Protein AF-A0A3D0VS04-F1 (afdb_monomer_lite)

Secondary structure (DSSP, 8-state):
------HHHHHHHHHHHHHHHHSPPPPPTTS-SSHHHHHHHHHHHTTSPP-HHHHHHHHHHHHTTSS--SS--HHHHHHHHHHHHHTS-TT----HHHHHHHHHHHHHHHTS--S---HHHHHHHHHHHHHHHTTPPPPHHHHHHHHHTTTT-HHHHHHHHT-SS--HHHHHHHHHTTT-GGGGGGHHHHHHHHHHH-TT----HHHHHHHHHHHHHHHHHHHHHTT--HHHHHHHHTS---TT-TTSTTS---GGG-TTSS-S----GGGTS-HHHHHHHHHHHHHHHHHTT-----S-HHHHHHHHHHHHHHHHHHHHHHHHHHHHHHS---HHHHHHHHHHHHHHH--THHHHHHHHHT-HHHHHHHHH--

Foldseek 3Di:
DPPDQDPVNVVVVVVVLVVLQVPPAADDPPQAPDLVSCVVCVVNLLRHAQDLVVLQSLLVVLLVPQAPDDDHPNVSSLVSLLSSLVRDDLPDAHDQSSQVSLLSQQCCLQPVVVGDDDLVCSVVSNVSSLSNCLRYAHDPVSLVVLLVCCLVDPSSVVCLLSPSAQDVVSLVSLVVCQLPPSCLLCNLSSLLNVCQVPVPDADDLVSLVVSVVVVVVVLVVVCVVLVPPLVVLVVVVVPDDDPPPPPDPPVDPDCVVVPVDDDDGDPPCVVVDDSVRVVNVSSVVVCVVQPPPPPDDDPDPVVSVVVVVVVCVVCSLVVSLVSSLSSLLSHNDDLVSSLVSLVVSCVVPVDPVNVVSCVVNVNPVSVVVVVVVD

Sequence (374 aa):
MQKRNSKHDLIFNAAAIELYKLRPPVAPDDLLEEYSDFGKYRWFIDLVQYDERLMSCMAVMLRDNLEKRGKINRRDLFSSLRKMAARMPDKLITDHELSDVLFEIFERLMISGRHNFSKTCINGYQQAIDTVLKKVVLGDDAVKTLLSHASDSFRILNRIVNYPVSNSMVSMWALANFETDIFRHKRIKLLALILNDDPDYRISLQIIDDDHEYFNRHDMAVYKEAGIDIQLGRIFSGRFLQERDDFEIISDFDPAKENWLSKGGSMHINDYFSKDHKKRYLLERLARRYYYRYPSVMENPDDYIMELNRHFEREKVKTYITVRIYAILYSHLEMNIKTQLMKNCYTVTKDTGLIYVARRMGNVEFLEWMMRNY

Structure (mmCIF, N/CA/C/O backbone):
data_AF-A0A3D0VS04-F1
#
_entry.id   AF-A0A3D0VS04-F1
#
loop_
_atom_site.group_PDB
_atom_site.id
_atom_site.type_symbol
_atom_site.label_atom_id
_atom_site.label_alt_id
_atom_site.label_comp_id
_atom_site.label_asym_id
_atom_site.label_entity_id
_atom_site.label_seq_id
_atom_site.pdbx_PDB_ins_code
_atom_site.Cartn_x
_atom_site.Cartn_y
_atom_site.Cartn_z
_atom_site.occupancy
_atom_site.B_iso_or_equiv
_atom_site.auth_seq_id
_atom_site.auth_comp_id
_atom_site.auth_asym_id
_atom_site.auth_atom_id
_atom_site.pdbx_PDB_model_num
ATOM 1 N N . MET A 1 1 ? 26.461 23.984 -38.967 1.00 35.91 1 MET A N 1
ATOM 2 C CA . MET A 1 1 ? 25.499 25.096 -38.787 1.00 35.91 1 MET A CA 1
ATOM 3 C C . MET A 1 1 ? 24.310 24.584 -37.985 1.00 35.91 1 MET A C 1
ATOM 5 O O . MET A 1 1 ? 23.544 23.789 -38.511 1.00 35.91 1 MET A O 1
ATOM 9 N N . GLN A 1 2 ? 24.175 24.964 -36.711 1.00 39.19 2 GLN A N 1
ATOM 10 C CA . GLN A 1 2 ? 22.953 24.686 -35.946 1.00 39.19 2 GLN A CA 1
ATOM 11 C C . GLN A 1 2 ? 21.829 25.558 -36.521 1.00 39.19 2 GLN A C 1
ATOM 13 O O . GLN A 1 2 ? 21.924 26.785 -36.468 1.00 39.19 2 GLN A O 1
ATOM 18 N N . LYS A 1 3 ? 20.793 24.944 -37.110 1.00 44.94 3 LYS A N 1
ATOM 19 C CA . LYS A 1 3 ? 19.566 25.661 -37.483 1.00 44.94 3 LYS A CA 1
ATOM 20 C C . LYS A 1 3 ? 19.013 26.304 -36.210 1.00 44.94 3 LYS A C 1
ATOM 22 O O . LYS A 1 3 ? 18.651 25.600 -35.273 1.00 44.94 3 LYS A O 1
ATOM 27 N N . ARG A 1 4 ? 18.995 27.639 -36.150 1.00 43.25 4 ARG A N 1
ATOM 28 C CA . ARG A 1 4 ? 18.276 28.362 -35.096 1.00 43.25 4 ARG A CA 1
ATOM 29 C C . ARG A 1 4 ? 16.791 28.058 -35.287 1.00 43.25 4 ARG A C 1
ATOM 31 O O . ARG A 1 4 ? 16.216 28.512 -36.271 1.00 43.25 4 ARG A O 1
ATOM 38 N N . ASN A 1 5 ? 16.206 27.279 -34.379 1.00 55.94 5 ASN A N 1
ATOM 39 C CA . ASN A 1 5 ? 14.759 27.074 -34.329 1.00 55.94 5 ASN A CA 1
ATOM 40 C C . ASN A 1 5 ? 14.094 28.448 -34.194 1.00 55.94 5 ASN A C 1
ATOM 42 O O . ASN A 1 5 ? 14.462 29.228 -33.309 1.00 55.94 5 ASN A O 1
ATOM 46 N N . SER A 1 6 ? 13.174 28.782 -35.097 1.00 76.25 6 SER A N 1
ATOM 47 C CA . SER A 1 6 ? 12.499 30.075 -35.055 1.00 76.25 6 SER A CA 1
ATOM 48 C C . SER A 1 6 ? 11.608 30.158 -33.808 1.00 76.25 6 SER A C 1
ATOM 50 O O . SER A 1 6 ? 11.172 29.142 -33.263 1.00 76.25 6 SER A O 1
ATOM 52 N N . LYS A 1 7 ? 11.299 31.376 -33.338 1.00 68.88 7 LYS A N 1
ATOM 53 C CA . LYS A 1 7 ? 10.335 31.580 -32.236 1.00 68.88 7 LYS A CA 1
ATOM 54 C C . LYS A 1 7 ? 8.990 30.896 -32.533 1.00 68.88 7 LYS A C 1
ATOM 56 O O . LYS A 1 7 ? 8.341 30.404 -31.618 1.00 68.88 7 LYS A O 1
ATOM 61 N N . HIS A 1 8 ? 8.612 30.835 -33.809 1.00 59.22 8 HIS A N 1
ATOM 62 C CA . HIS A 1 8 ? 7.423 30.140 -34.286 1.00 59.22 8 HIS A CA 1
ATOM 63 C C . HIS A 1 8 ? 7.527 28.618 -34.093 1.00 59.22 8 HIS A C 1
ATOM 65 O O . HIS A 1 8 ? 6.592 28.016 -33.577 1.00 59.22 8 HIS A O 1
ATOM 71 N N . ASP A 1 9 ? 8.676 28.007 -34.396 1.00 62.09 9 ASP A N 1
ATOM 72 C CA . ASP A 1 9 ? 8.903 26.567 -34.186 1.00 62.09 9 ASP A CA 1
ATOM 73 C C . ASP A 1 9 ? 8.874 26.193 -32.700 1.00 62.09 9 ASP A C 1
ATOM 75 O O . ASP A 1 9 ? 8.358 25.144 -32.327 1.00 62.09 9 ASP A O 1
ATOM 79 N N . LEU A 1 10 ? 9.396 27.063 -31.829 1.00 63.06 10 LEU A N 1
ATOM 80 C CA . LEU A 1 10 ? 9.330 26.859 -30.379 1.00 63.06 10 LEU A CA 1
ATOM 81 C C . LEU A 1 10 ? 7.885 26.883 -29.867 1.00 63.06 10 LEU A C 1
ATOM 83 O O . LEU A 1 10 ? 7.506 26.018 -29.081 1.00 63.06 10 LEU A O 1
ATOM 87 N N . ILE A 1 11 ? 7.077 27.843 -30.330 1.00 65.06 11 ILE A N 1
ATOM 88 C CA . ILE A 1 11 ? 5.661 27.959 -29.952 1.00 65.06 11 ILE A CA 1
ATOM 89 C C . ILE A 1 11 ? 4.854 26.783 -30.513 1.00 65.06 11 ILE A C 1
ATOM 91 O O . ILE A 1 11 ? 4.071 26.187 -29.779 1.00 65.06 11 ILE A O 1
ATOM 95 N N . PHE A 1 12 ? 5.074 26.408 -31.776 1.00 70.00 12 PHE A N 1
ATOM 96 C CA . PHE A 1 12 ? 4.407 25.268 -32.406 1.00 70.00 12 PHE A CA 1
ATOM 97 C C . PHE A 1 12 ? 4.735 23.953 -31.692 1.00 70.00 12 PHE A C 1
ATOM 99 O O . PHE A 1 12 ? 3.826 23.209 -31.337 1.00 70.00 12 PHE A O 1
ATOM 106 N N . ASN A 1 13 ? 6.014 23.693 -31.402 1.00 71.88 13 ASN A N 1
ATOM 107 C CA . ASN A 1 13 ? 6.425 22.489 -30.678 1.00 71.88 13 ASN A CA 1
ATOM 108 C C . ASN A 1 13 ? 5.859 22.458 -29.252 1.00 71.88 13 ASN A C 1
ATOM 110 O O . ASN A 1 13 ? 5.421 21.405 -28.797 1.00 71.88 13 ASN A O 1
ATOM 114 N N . ALA A 1 14 ? 5.816 23.599 -28.556 1.00 70.88 14 ALA A N 1
ATOM 115 C CA . ALA A 1 14 ? 5.196 23.686 -27.236 1.00 70.88 14 ALA A CA 1
ATOM 116 C C . ALA A 1 14 ? 3.685 23.407 -27.298 1.00 70.88 14 ALA A C 1
ATOM 118 O O . ALA A 1 14 ? 3.186 22.589 -26.530 1.00 70.88 14 ALA A O 1
ATOM 119 N N . ALA A 1 15 ? 2.970 24.016 -28.248 1.00 71.69 15 ALA A N 1
ATOM 120 C CA . ALA A 1 15 ? 1.541 23.787 -28.451 1.00 71.69 15 ALA A CA 1
ATOM 121 C C . ALA A 1 15 ? 1.236 22.332 -28.846 1.00 71.69 15 ALA A C 1
ATOM 123 O O . ALA A 1 15 ? 0.275 21.755 -28.346 1.00 71.69 15 ALA A O 1
ATOM 124 N N . ALA A 1 16 ? 2.074 21.715 -29.684 1.00 73.06 16 ALA A N 1
ATOM 125 C CA . ALA A 1 16 ? 1.957 20.305 -30.045 1.00 73.06 16 ALA A CA 1
ATOM 126 C C . ALA A 1 16 ? 2.173 19.389 -28.831 1.00 73.06 16 ALA A C 1
ATOM 128 O O . ALA A 1 16 ? 1.408 18.450 -28.636 1.00 73.06 16 ALA A O 1
ATOM 129 N N . ILE A 1 17 ? 3.159 19.680 -27.973 1.00 74.25 17 ILE A N 1
ATOM 130 C CA . ILE A 1 17 ? 3.380 18.940 -26.720 1.00 74.25 17 ILE A CA 1
ATOM 131 C C . ILE A 1 17 ? 2.168 19.063 -25.789 1.00 74.25 17 ILE A C 1
ATOM 133 O O . ILE A 1 17 ? 1.734 18.055 -25.237 1.00 74.25 17 ILE A O 1
ATOM 137 N N . GLU A 1 18 ? 1.600 20.260 -25.620 1.00 77.56 18 GLU A N 1
ATOM 138 C CA . GLU A 1 18 ? 0.388 20.442 -24.809 1.00 77.56 18 GLU A CA 1
ATOM 139 C C . GLU A 1 18 ? -0.818 19.710 -25.413 1.00 77.56 18 GLU A C 1
ATOM 141 O O . GLU A 1 18 ? -1.565 19.047 -24.693 1.00 77.56 18 GLU A O 1
ATOM 146 N N . LEU A 1 19 ? -0.968 19.732 -26.739 1.00 76.94 19 LEU A N 1
ATOM 147 C CA . LEU A 1 19 ? -2.011 18.976 -27.427 1.00 76.94 19 LEU A CA 1
ATOM 148 C C . LEU A 1 19 ? -1.847 17.463 -27.216 1.00 76.94 19 LEU A C 1
ATOM 150 O O . LEU A 1 19 ? -2.833 16.786 -26.935 1.00 76.94 19 LEU A O 1
ATOM 154 N N . TYR A 1 20 ? -0.618 16.941 -27.275 1.00 76.88 20 TYR A N 1
ATOM 155 C CA . TYR A 1 20 ? -0.337 15.533 -26.985 1.00 76.88 20 TYR A CA 1
ATOM 156 C C . TYR A 1 20 ? -0.552 15.173 -25.515 1.00 76.88 20 TYR A C 1
ATOM 158 O O . TYR A 1 20 ? -0.987 14.068 -25.225 1.00 76.88 20 TYR A O 1
ATOM 166 N N . LYS A 1 21 ? -0.326 16.088 -24.568 1.00 73.19 21 LYS A N 1
ATOM 167 C CA . LYS A 1 21 ? -0.694 15.843 -23.164 1.00 73.19 21 LYS A CA 1
ATOM 168 C C . LYS A 1 21 ? -2.207 15.729 -22.981 1.00 73.19 21 LYS A C 1
ATOM 170 O O . LYS A 1 21 ? -2.657 14.917 -22.179 1.00 73.19 21 LYS A O 1
ATOM 175 N N . LEU A 1 22 ? -2.983 16.530 -23.716 1.00 77.56 22 LEU A N 1
ATOM 176 C CA . LEU A 1 22 ? -4.448 16.489 -23.682 1.00 77.56 22 LEU A CA 1
ATOM 177 C C . LEU A 1 22 ? -5.020 15.282 -24.435 1.00 77.56 22 LEU A C 1
ATOM 179 O O . LEU A 1 22 ? -6.081 14.777 -24.074 1.00 77.56 22 LEU A O 1
ATOM 183 N N . ARG A 1 23 ? -4.340 14.836 -25.495 1.00 82.56 23 ARG A N 1
ATOM 184 C CA . ARG A 1 23 ? -4.721 13.690 -26.329 1.00 82.56 23 ARG A CA 1
ATOM 185 C C . ARG A 1 23 ? -3.479 12.852 -26.642 1.00 82.56 23 ARG A C 1
ATOM 187 O O . ARG A 1 23 ? -2.895 13.017 -27.717 1.00 82.56 23 ARG A O 1
ATOM 194 N N . PRO A 1 24 ? -3.065 11.976 -25.710 1.00 84.44 24 PRO A N 1
ATOM 195 C CA . PRO A 1 24 ? -1.872 11.161 -25.893 1.00 84.44 24 PRO A CA 1
ATOM 196 C C . PRO A 1 24 ? -1.991 10.317 -27.172 1.00 84.44 24 PRO A C 1
ATOM 198 O O . PRO A 1 24 ? -3.067 9.765 -27.425 1.00 84.44 24 PRO A O 1
ATOM 201 N N . PRO A 1 25 ? -0.942 10.233 -28.010 1.00 86.69 25 PRO A N 1
ATOM 202 C CA . PRO A 1 25 ? -0.974 9.432 -29.228 1.00 86.69 25 PRO A CA 1
ATOM 203 C C . PRO A 1 25 ? -0.861 7.936 -28.910 1.00 86.69 25 PRO A C 1
ATOM 205 O O . PRO A 1 25 ? -0.320 7.554 -27.874 1.00 86.69 25 PRO A O 1
ATOM 208 N N . VAL A 1 26 ? -1.346 7.087 -29.813 1.00 88.31 26 VAL A N 1
ATOM 209 C CA . VAL A 1 26 ? -1.110 5.635 -29.758 1.00 88.31 26 VAL A CA 1
ATOM 210 C C . VAL A 1 26 ? 0.296 5.349 -30.292 1.00 88.31 26 VAL A C 1
ATOM 212 O O . VAL A 1 26 ? 0.736 5.995 -31.248 1.00 88.31 26 VAL A O 1
ATOM 215 N N . ALA A 1 27 ? 1.024 4.436 -29.651 1.00 89.56 27 ALA A N 1
ATOM 216 C CA . ALA A 1 27 ? 2.357 4.046 -30.091 1.00 89.56 27 ALA A CA 1
ATOM 217 C C . ALA A 1 27 ? 2.277 3.154 -31.349 1.00 89.56 27 ALA A C 1
ATOM 219 O O . ALA A 1 27 ? 1.408 2.288 -31.415 1.00 89.56 27 ALA A O 1
ATOM 220 N N . PRO A 1 28 ? 3.161 3.342 -32.346 1.00 88.69 28 PRO A N 1
ATOM 221 C CA . PRO A 1 28 ? 3.359 2.354 -33.403 1.00 88.69 28 PRO A CA 1
ATOM 222 C C . PRO A 1 28 ? 3.884 1.028 -32.841 1.00 88.69 28 PRO A C 1
ATOM 224 O O . PRO A 1 28 ? 4.673 1.021 -31.895 1.00 88.69 28 PRO A O 1
ATOM 227 N N . ASP A 1 29 ? 3.494 -0.081 -33.466 1.00 85.38 29 ASP A N 1
ATOM 228 C CA . ASP A 1 29 ? 3.888 -1.435 -33.058 1.00 85.38 29 ASP A CA 1
ATOM 229 C C . ASP A 1 29 ? 5.408 -1.672 -33.093 1.00 85.38 29 ASP A C 1
ATOM 231 O O . ASP A 1 29 ? 5.950 -2.420 -32.284 1.00 85.38 29 ASP A O 1
ATOM 235 N N . ASP A 1 30 ? 6.103 -1.032 -34.025 1.00 86.69 30 ASP A N 1
ATOM 236 C CA . ASP A 1 30 ? 7.542 -1.137 -34.280 1.00 86.69 30 ASP A CA 1
ATOM 237 C C . ASP A 1 30 ? 8.354 -0.018 -33.600 1.00 86.69 30 ASP A C 1
ATOM 239 O O . ASP A 1 30 ? 9.524 0.196 -33.908 1.00 86.69 30 ASP A O 1
ATOM 243 N N . LEU A 1 31 ? 7.752 0.724 -32.660 1.00 88.25 31 LEU A N 1
ATOM 244 C CA . LEU A 1 31 ? 8.387 1.897 -32.050 1.00 88.25 31 LEU A CA 1
ATOM 245 C C . LEU A 1 31 ? 9.673 1.568 -31.272 1.00 88.25 31 LEU A C 1
ATOM 247 O O . LEU A 1 31 ? 10.543 2.435 -31.142 1.00 88.25 31 LEU A O 1
ATOM 251 N N . LEU A 1 32 ? 9.758 0.374 -30.681 1.00 90.06 32 LEU A N 1
ATOM 252 C CA . LEU A 1 32 ? 10.828 0.002 -29.760 1.00 90.06 32 LEU A CA 1
ATOM 253 C C . LEU A 1 32 ? 11.252 -1.463 -29.950 1.00 90.06 32 LEU A C 1
ATOM 255 O O . LEU A 1 32 ? 10.757 -2.347 -29.251 1.00 90.06 32 LEU A O 1
ATOM 259 N N . GLU A 1 33 ? 12.200 -1.707 -30.857 1.00 86.06 33 GLU A N 1
ATOM 260 C CA . GLU A 1 33 ? 12.797 -3.033 -31.078 1.00 86.06 33 GLU A CA 1
ATOM 261 C C . GLU A 1 33 ? 14.128 -3.178 -30.330 1.00 86.06 33 GLU A C 1
ATOM 263 O O . GLU A 1 33 ? 14.399 -4.209 -29.711 1.00 86.06 33 GLU A O 1
ATOM 268 N N . GLU A 1 34 ? 14.940 -2.118 -30.306 1.00 88.56 34 GLU A N 1
ATOM 269 C CA . GLU A 1 34 ? 16.228 -2.095 -29.617 1.00 88.56 34 GLU A CA 1
ATOM 270 C C . GLU A 1 34 ? 16.426 -0.854 -28.731 1.00 88.56 34 GLU A C 1
ATOM 272 O O . GLU A 1 34 ? 15.691 0.131 -28.766 1.00 88.56 34 GLU A O 1
ATOM 277 N N . TYR A 1 35 ? 17.464 -0.871 -27.890 1.00 87.38 35 TYR A N 1
ATOM 278 C CA . TYR A 1 35 ? 17.738 0.260 -26.995 1.00 87.38 35 TYR A CA 1
ATOM 279 C C . TYR A 1 35 ? 18.072 1.562 -27.754 1.00 87.38 35 TYR A C 1
ATOM 281 O O . TYR A 1 35 ? 17.879 2.661 -27.226 1.00 87.38 35 TYR A O 1
ATOM 289 N N . SER A 1 36 ? 18.590 1.462 -28.982 1.00 88.19 36 SER A N 1
ATOM 290 C CA . SER A 1 36 ? 18.893 2.640 -29.798 1.00 88.19 36 SER A CA 1
ATOM 291 C C . SER A 1 36 ? 17.614 3.435 -30.123 1.00 88.19 36 SER A C 1
ATOM 293 O O . SER A 1 36 ? 17.612 4.668 -30.009 1.00 88.19 36 SER A O 1
ATOM 295 N N . ASP A 1 37 ? 16.503 2.729 -30.366 1.00 89.75 37 ASP A N 1
ATOM 296 C CA . ASP A 1 37 ? 15.175 3.302 -30.590 1.00 89.75 37 ASP A CA 1
ATOM 297 C C . ASP A 1 37 ? 14.677 4.047 -29.356 1.00 89.75 37 ASP A C 1
ATOM 299 O O . ASP A 1 37 ? 14.182 5.170 -29.471 1.00 89.75 37 ASP A O 1
ATOM 303 N N . PHE A 1 38 ? 14.896 3.493 -28.155 1.00 91.56 38 PHE A N 1
ATOM 304 C CA . PHE A 1 38 ? 14.560 4.187 -26.910 1.00 91.56 38 PHE A CA 1
ATOM 305 C C . PHE A 1 38 ? 15.250 5.552 -26.845 1.00 91.56 38 PHE A C 1
ATOM 307 O O . PHE A 1 38 ? 14.608 6.562 -26.569 1.00 91.56 38 PHE A O 1
ATOM 314 N N . GLY A 1 39 ? 16.552 5.611 -27.145 1.00 88.31 39 GLY A N 1
ATOM 315 C CA . GLY A 1 39 ? 17.302 6.869 -27.160 1.00 88.31 39 GLY A CA 1
ATOM 316 C C . GLY A 1 39 ? 16.751 7.888 -28.164 1.00 88.31 39 GLY A C 1
ATOM 317 O O . GLY A 1 39 ? 16.706 9.083 -27.865 1.00 88.31 39 GLY A O 1
ATOM 318 N N . LYS A 1 40 ? 16.299 7.418 -29.332 1.00 89.50 40 LYS A N 1
ATOM 319 C CA . LYS A 1 40 ? 15.769 8.247 -30.423 1.00 89.50 40 LYS A CA 1
ATOM 320 C C . LYS A 1 40 ? 14.346 8.751 -30.156 1.00 89.50 40 LYS A C 1
ATOM 322 O O . LYS A 1 40 ? 14.047 9.918 -30.420 1.00 89.50 40 LYS A O 1
ATOM 327 N N . TYR A 1 41 ? 13.483 7.895 -29.614 1.00 90.88 41 TYR A N 1
ATOM 328 C CA . TYR A 1 41 ? 12.044 8.139 -29.487 1.00 90.88 41 TYR A CA 1
ATOM 329 C C . TYR A 1 41 ? 11.567 8.344 -28.048 1.00 90.88 41 TYR A C 1
ATOM 331 O O . TYR A 1 41 ? 10.368 8.475 -27.813 1.00 90.88 41 TYR A O 1
ATOM 339 N N . ARG A 1 42 ? 12.477 8.455 -27.072 1.00 90.50 42 ARG A N 1
ATOM 340 C CA . ARG A 1 42 ? 12.140 8.675 -25.655 1.00 90.50 42 ARG A CA 1
ATOM 341 C C . ARG A 1 42 ? 11.093 9.764 -25.427 1.00 90.50 42 ARG A C 1
ATOM 343 O O . ARG A 1 42 ? 10.172 9.583 -24.638 1.00 90.50 42 ARG A O 1
ATOM 350 N N . TRP A 1 43 ? 11.259 10.913 -26.080 1.00 87.94 43 TRP A N 1
ATOM 351 C CA . TRP A 1 43 ? 10.352 12.051 -25.918 1.00 87.94 43 TRP A CA 1
ATOM 352 C C . TRP A 1 43 ? 8.914 11.693 -26.317 1.00 87.94 43 TRP A C 1
ATOM 354 O O . TRP A 1 43 ? 7.979 12.179 -25.691 1.00 87.94 43 TRP A O 1
ATOM 364 N N . PHE A 1 44 ? 8.746 10.822 -27.315 1.00 88.31 44 PHE A N 1
ATOM 365 C CA . PHE A 1 44 ? 7.456 10.328 -27.780 1.00 88.31 44 PHE A CA 1
ATOM 366 C C . PHE A 1 44 ? 6.903 9.257 -26.830 1.00 88.31 44 PHE A C 1
ATOM 368 O O . PHE A 1 44 ? 5.763 9.369 -26.392 1.00 88.31 44 PHE A O 1
ATOM 375 N N . ILE A 1 45 ? 7.732 8.297 -26.400 1.00 91.25 45 ILE A N 1
ATOM 376 C CA . ILE A 1 45 ? 7.378 7.267 -25.396 1.00 91.25 45 ILE A CA 1
ATOM 377 C C . ILE A 1 45 ? 6.853 7.901 -24.089 1.00 91.25 45 ILE A C 1
ATOM 379 O O . ILE A 1 45 ? 5.913 7.424 -23.441 1.00 91.25 45 ILE A O 1
ATOM 383 N N . ASP A 1 46 ? 7.434 9.033 -23.698 1.00 90.69 46 ASP A N 1
ATOM 384 C CA . ASP A 1 46 ? 7.014 9.780 -22.516 1.00 90.69 46 ASP A CA 1
ATOM 385 C C . ASP A 1 46 ? 5.637 10.460 -22.668 1.00 90.69 46 ASP A C 1
ATOM 387 O O . ASP A 1 46 ? 5.066 10.864 -21.649 1.00 90.69 46 ASP A O 1
ATOM 391 N N . LEU A 1 47 ? 5.097 10.553 -23.889 1.00 88.31 47 LEU A N 1
ATOM 392 C CA . LEU A 1 47 ? 3.846 11.239 -24.227 1.00 88.31 47 LEU A CA 1
ATOM 393 C C . LEU A 1 47 ? 2.714 10.317 -24.698 1.00 88.31 47 LEU A C 1
ATOM 395 O O . LEU A 1 47 ? 1.574 10.761 -24.658 1.00 88.31 47 LEU A O 1
ATOM 399 N N . VAL A 1 48 ? 2.992 9.087 -25.145 1.00 90.62 48 VAL A N 1
ATOM 400 C CA . VAL A 1 48 ? 1.961 8.165 -25.673 1.00 90.62 48 VAL A CA 1
ATOM 401 C C . VAL A 1 48 ? 0.909 7.753 -24.632 1.00 90.62 48 VAL A C 1
ATOM 403 O O . VAL A 1 48 ? 1.090 7.915 -23.422 1.00 90.62 48 VAL A O 1
ATOM 406 N N . GLN A 1 49 ? -0.204 7.184 -25.093 1.00 91.56 49 GLN A N 1
ATOM 407 C CA . GLN A 1 49 ? -1.136 6.437 -24.243 1.00 91.56 49 GLN A CA 1
ATOM 408 C C . GLN A 1 49 ? -0.424 5.271 -23.548 1.00 91.56 49 GLN A C 1
ATOM 410 O O . GLN A 1 49 ? 0.703 4.916 -23.893 1.00 91.56 49 GLN A O 1
ATOM 415 N N . TYR A 1 50 ? -1.068 4.708 -22.526 1.00 92.44 50 TYR A N 1
ATOM 416 C CA . TYR A 1 50 ? -0.586 3.457 -21.961 1.00 92.44 50 TYR A CA 1
ATOM 417 C C . TYR A 1 50 ? -0.575 2.380 -23.050 1.00 92.44 50 TYR A C 1
ATOM 419 O O . TYR A 1 50 ? -1.591 2.159 -23.706 1.00 92.44 50 TYR A O 1
ATOM 427 N N . ASP A 1 51 ? 0.574 1.735 -23.210 1.00 92.81 51 ASP A N 1
ATOM 428 C CA . ASP A 1 51 ? 0.791 0.639 -24.141 1.00 92.81 51 ASP A CA 1
ATOM 429 C C . ASP A 1 51 ? 1.587 -0.450 -23.416 1.00 92.81 51 ASP A C 1
ATOM 431 O O . ASP A 1 51 ? 2.710 -0.224 -22.946 1.00 92.81 51 ASP A O 1
ATOM 435 N N . GLU A 1 52 ? 0.962 -1.613 -23.266 1.00 92.38 52 GLU A N 1
ATOM 436 C CA . GLU A 1 52 ? 1.503 -2.736 -22.507 1.00 92.38 52 GLU A CA 1
ATOM 437 C C . GLU A 1 52 ? 2.725 -3.362 -23.181 1.00 92.38 52 GLU A C 1
ATOM 439 O O . GLU A 1 52 ? 3.719 -3.656 -22.512 1.00 92.38 52 GLU A O 1
ATOM 444 N N . ARG A 1 53 ? 2.699 -3.490 -24.510 1.00 92.50 53 ARG A N 1
ATOM 445 C CA . ARG A 1 53 ? 3.815 -4.026 -25.291 1.00 92.50 53 ARG A CA 1
ATOM 446 C C . ARG A 1 53 ? 5.034 -3.129 -25.145 1.00 92.50 53 ARG A C 1
ATOM 448 O O . ARG A 1 53 ? 6.118 -3.605 -24.816 1.00 92.50 53 ARG A O 1
ATOM 455 N N . LEU A 1 54 ? 4.853 -1.821 -25.317 1.00 93.94 54 LEU A N 1
ATOM 456 C CA . LEU A 1 54 ? 5.923 -0.842 -25.154 1.00 93.94 54 LEU A CA 1
ATOM 457 C C . LEU A 1 54 ? 6.484 -0.855 -23.725 1.00 93.94 54 LEU A C 1
ATOM 459 O O . LEU A 1 54 ? 7.697 -0.741 -23.526 1.00 93.94 54 LEU A O 1
ATOM 463 N N . MET A 1 55 ? 5.617 -1.018 -22.721 1.00 95.00 55 MET A N 1
ATOM 464 C CA . MET A 1 55 ? 6.032 -1.186 -21.330 1.00 95.00 55 MET A CA 1
ATOM 465 C C . MET A 1 55 ? 6.853 -2.466 -21.127 1.00 95.00 55 MET A C 1
ATOM 467 O O . MET A 1 55 ? 7.890 -2.401 -20.465 1.00 95.00 55 MET A O 1
ATOM 471 N N . SER A 1 56 ? 6.441 -3.583 -21.729 1.00 94.88 56 SER A N 1
ATOM 472 C CA . SER A 1 56 ? 7.161 -4.860 -21.700 1.00 94.88 56 SER A CA 1
ATOM 473 C C . SER A 1 56 ? 8.533 -4.763 -22.354 1.00 94.88 56 SER A C 1
ATOM 475 O O . SER A 1 56 ? 9.535 -5.071 -21.708 1.00 94.88 56 SER A O 1
ATOM 477 N N . CYS A 1 57 ? 8.627 -4.191 -23.556 1.00 94.69 57 CYS A N 1
ATOM 478 C CA . CYS A 1 57 ? 9.905 -3.940 -24.222 1.00 94.69 57 CYS A CA 1
ATOM 479 C C . CYS A 1 57 ? 10.852 -3.109 -23.335 1.00 94.69 57 CYS A C 1
ATOM 481 O O . CYS A 1 57 ? 12.008 -3.485 -23.134 1.00 94.69 57 CYS A O 1
ATOM 483 N N . MET A 1 58 ? 10.365 -2.017 -22.728 1.00 95.50 58 MET A N 1
ATOM 484 C CA . MET A 1 58 ? 11.169 -1.213 -21.796 1.00 95.50 58 MET A CA 1
ATOM 485 C C . MET A 1 58 ? 11.574 -1.985 -20.530 1.00 95.50 58 MET A C 1
ATOM 487 O O . MET A 1 58 ? 12.692 -1.805 -20.040 1.00 95.50 58 MET A O 1
ATOM 491 N N . ALA A 1 59 ? 10.685 -2.816 -19.982 1.00 96.00 59 ALA A N 1
ATOM 492 C CA . ALA A 1 59 ? 10.944 -3.614 -18.788 1.00 96.00 59 ALA A CA 1
ATOM 493 C C . ALA A 1 59 ? 12.007 -4.687 -19.063 1.00 96.00 59 ALA A C 1
ATOM 495 O O . ALA A 1 59 ? 12.992 -4.763 -18.331 1.00 96.00 59 ALA A O 1
ATOM 496 N N . VAL A 1 60 ? 11.885 -5.429 -20.165 1.00 95.56 60 VAL A N 1
ATOM 497 C CA . VAL A 1 60 ? 12.878 -6.415 -20.619 1.00 95.56 60 VAL A CA 1
ATOM 498 C C . VAL A 1 60 ? 14.237 -5.752 -20.845 1.00 95.56 60 VAL A C 1
ATOM 500 O O . VAL A 1 60 ? 15.243 -6.197 -20.288 1.00 95.56 60 VAL A O 1
ATOM 503 N N . MET A 1 61 ? 14.272 -4.618 -21.560 1.00 94.06 61 MET A N 1
ATOM 504 C CA . MET A 1 61 ? 15.506 -3.848 -21.747 1.00 94.06 61 MET A CA 1
ATOM 505 C C . MET A 1 61 ? 16.124 -3.424 -20.414 1.00 94.06 61 MET A C 1
ATOM 507 O O . MET A 1 61 ? 17.345 -3.459 -20.260 1.00 94.06 61 MET A O 1
ATOM 511 N N . LEU A 1 62 ? 15.314 -3.011 -19.439 1.00 94.81 62 LEU A N 1
ATOM 512 C CA . LEU A 1 62 ? 15.817 -2.641 -18.124 1.00 94.81 62 LEU A CA 1
ATOM 513 C C . LEU A 1 62 ? 16.374 -3.858 -17.374 1.00 94.81 62 LEU A C 1
ATOM 515 O O . LEU A 1 62 ? 17.522 -3.791 -16.925 1.00 94.81 62 LEU A O 1
ATOM 519 N N . ARG A 1 63 ? 15.605 -4.952 -17.280 1.00 95.44 63 ARG A N 1
ATOM 520 C CA . ARG A 1 63 ? 15.982 -6.221 -16.633 1.00 95.44 63 ARG A CA 1
ATOM 521 C C . ARG A 1 63 ? 17.336 -6.708 -17.134 1.00 95.44 63 ARG A C 1
ATOM 523 O O . ARG A 1 63 ? 18.264 -6.874 -16.341 1.00 95.44 63 ARG A O 1
ATOM 530 N N . ASP A 1 64 ? 17.481 -6.826 -18.451 1.00 93.25 64 ASP A N 1
ATOM 531 C CA . ASP A 1 64 ? 18.670 -7.385 -19.103 1.00 93.25 64 ASP A CA 1
ATOM 532 C C . ASP A 1 64 ? 19.925 -6.520 -18.922 1.00 93.25 64 ASP A C 1
ATOM 534 O O . ASP A 1 64 ? 21.037 -6.937 -19.270 1.00 93.25 64 ASP A O 1
ATOM 538 N N . ASN A 1 65 ? 19.764 -5.299 -18.402 1.00 91.75 65 ASN A N 1
ATOM 539 C CA . ASN A 1 65 ? 20.830 -4.324 -18.230 1.0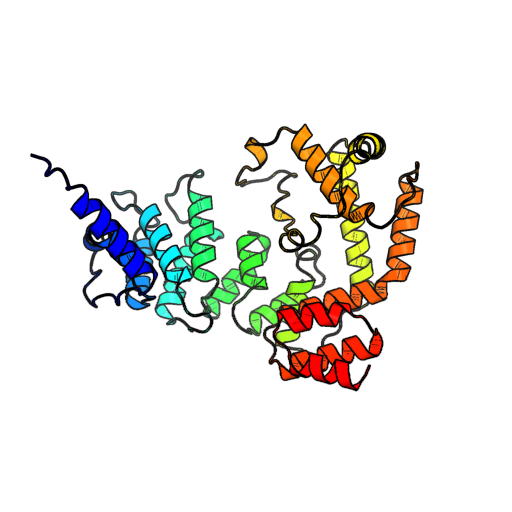0 91.75 65 ASN A CA 1
ATOM 540 C C . ASN A 1 65 ? 21.025 -3.853 -16.780 1.00 91.75 65 ASN A C 1
ATOM 542 O O . ASN A 1 65 ? 21.927 -3.049 -16.545 1.00 91.75 65 ASN A O 1
ATOM 546 N N . LEU A 1 66 ? 20.275 -4.361 -15.791 1.00 91.31 66 LEU A N 1
ATOM 547 C CA . LEU A 1 66 ? 20.418 -3.970 -14.374 1.00 91.31 66 LEU A CA 1
ATOM 548 C C . LEU A 1 66 ? 21.853 -4.138 -13.851 1.00 91.31 66 LEU A C 1
ATOM 550 O O . LEU A 1 66 ? 22.387 -3.266 -13.153 1.00 91.31 66 LEU A O 1
ATOM 554 N N . GLU A 1 67 ? 22.484 -5.242 -14.239 1.00 89.69 67 GLU A N 1
ATOM 555 C CA . GLU A 1 67 ? 23.817 -5.653 -13.798 1.00 89.69 67 GLU A CA 1
ATOM 556 C C . GLU A 1 67 ? 24.911 -5.304 -14.813 1.00 89.69 67 GLU A C 1
ATOM 558 O O . GLU A 1 67 ? 26.096 -5.364 -14.497 1.00 89.69 67 GLU A O 1
ATOM 563 N N . LYS A 1 68 ? 24.575 -4.877 -16.032 1.00 87.88 68 LYS A N 1
ATOM 564 C CA . LYS A 1 68 ? 25.599 -4.542 -17.028 1.00 87.88 68 LYS A CA 1
ATOM 565 C C . LYS A 1 68 ? 26.232 -3.183 -16.717 1.00 87.88 68 LYS A C 1
ATOM 567 O O . LYS A 1 68 ? 25.555 -2.193 -16.434 1.00 87.88 68 LYS A O 1
ATOM 572 N N . ARG A 1 69 ? 27.564 -3.116 -16.793 1.00 77.44 69 ARG A N 1
ATOM 573 C CA . ARG A 1 69 ? 28.309 -1.847 -16.830 1.00 77.44 69 ARG A CA 1
ATOM 574 C C . ARG A 1 69 ? 28.348 -1.383 -18.288 1.00 77.44 69 ARG A C 1
ATOM 576 O O . ARG A 1 69 ? 28.849 -2.119 -19.129 1.00 77.44 69 ARG A O 1
ATOM 583 N N . GLY A 1 70 ? 27.812 -0.207 -18.620 1.00 70.25 70 GLY A N 1
ATOM 584 C CA . GLY A 1 70 ? 27.786 0.226 -20.023 1.00 70.25 70 GLY A CA 1
ATOM 585 C C . GLY A 1 70 ? 26.927 1.450 -20.345 1.00 70.25 70 GLY A C 1
ATOM 586 O O . GLY A 1 70 ? 26.433 2.134 -19.452 1.00 70.25 70 GLY A O 1
ATOM 587 N N . LYS A 1 71 ? 26.772 1.697 -21.656 1.00 71.56 71 LYS A N 1
ATOM 588 C CA . LYS A 1 71 ? 26.204 2.901 -22.307 1.00 71.56 71 LYS A CA 1
ATOM 589 C C . LYS A 1 71 ? 24.688 3.108 -22.132 1.00 71.56 71 LYS A C 1
ATOM 591 O O . LYS A 1 71 ? 24.150 4.077 -22.662 1.00 71.56 71 LYS A O 1
ATOM 596 N N . ILE A 1 72 ? 23.992 2.218 -21.426 1.00 83.75 72 ILE A N 1
ATOM 597 C CA . ILE A 1 72 ? 22.540 2.310 -21.244 1.00 83.75 72 ILE A CA 1
ATOM 598 C C . ILE A 1 72 ? 22.219 3.238 -20.079 1.00 83.75 72 ILE A C 1
ATOM 600 O O . ILE A 1 72 ? 22.631 3.020 -18.934 1.00 83.75 72 ILE A O 1
ATOM 604 N N . ASN A 1 73 ? 21.431 4.269 -20.370 1.00 86.56 73 ASN A N 1
ATOM 605 C CA . ASN A 1 73 ? 20.934 5.198 -19.377 1.00 86.56 73 ASN A CA 1
ATOM 606 C C . ASN A 1 73 ? 19.720 4.599 -18.654 1.00 86.56 73 ASN A C 1
ATOM 608 O O . ASN A 1 73 ? 18.567 4.927 -18.922 1.00 86.56 73 ASN A O 1
ATOM 612 N N . ARG A 1 74 ? 20.000 3.715 -17.692 1.00 90.12 74 ARG A N 1
ATOM 613 C CA . ARG A 1 74 ? 18.992 3.034 -16.858 1.00 90.12 74 ARG A CA 1
ATOM 614 C C . ARG A 1 74 ? 18.052 4.017 -16.152 1.00 90.12 74 ARG A C 1
ATOM 616 O O . ARG A 1 74 ? 16.871 3.727 -16.002 1.00 90.12 74 ARG A O 1
ATOM 623 N N . ARG A 1 75 ? 18.545 5.206 -15.778 1.00 90.62 75 ARG A N 1
ATOM 624 C CA . ARG A 1 75 ? 17.725 6.270 -15.175 1.00 90.62 75 ARG A CA 1
ATOM 625 C C . ARG A 1 75 ? 16.585 6.699 -16.086 1.00 90.62 75 ARG A C 1
ATOM 627 O O . ARG A 1 75 ? 15.482 6.957 -15.609 1.00 90.62 75 ARG A O 1
ATOM 634 N N . ASP A 1 76 ? 16.865 6.795 -17.377 1.00 91.69 76 ASP A N 1
ATOM 635 C CA . ASP A 1 76 ? 15.881 7.221 -18.356 1.00 91.69 76 ASP A CA 1
ATOM 636 C C . ASP A 1 76 ? 14.813 6.151 -18.556 1.00 91.69 76 ASP A C 1
ATOM 638 O O . ASP A 1 76 ? 13.634 6.494 -18.517 1.00 91.69 76 ASP A O 1
ATOM 642 N N . LEU A 1 77 ? 15.211 4.875 -18.633 1.00 93.81 77 LEU A N 1
ATOM 643 C CA . LEU A 1 77 ? 14.284 3.738 -18.682 1.00 93.81 77 LEU A CA 1
ATOM 644 C C . LEU A 1 77 ? 13.367 3.692 -17.452 1.00 93.81 77 LEU A C 1
ATOM 646 O O . LEU A 1 77 ? 12.151 3.637 -17.611 1.00 93.81 77 LEU A O 1
ATOM 650 N N . PHE A 1 78 ? 13.906 3.809 -16.229 1.00 94.81 78 PHE A N 1
ATOM 651 C CA . PHE A 1 78 ? 13.076 3.891 -15.014 1.00 94.81 78 PHE A CA 1
ATOM 652 C C . PHE A 1 78 ? 12.090 5.062 -15.062 1.00 94.81 78 PHE A C 1
ATOM 654 O O . PHE A 1 78 ? 10.938 4.927 -14.653 1.00 94.81 78 PHE A O 1
ATOM 661 N N . SER A 1 79 ? 12.541 6.226 -15.539 1.00 94.19 79 SER A N 1
ATOM 662 C CA . SER A 1 79 ? 11.696 7.416 -15.643 1.00 94.19 79 SER A CA 1
ATOM 663 C C . SER A 1 79 ? 10.538 7.197 -16.618 1.00 94.19 79 SER A C 1
ATOM 665 O O . SER A 1 79 ? 9.395 7.498 -16.271 1.00 94.19 79 SER A O 1
ATOM 667 N N . SER A 1 80 ? 10.814 6.638 -17.798 1.00 94.62 80 SER A N 1
ATOM 668 C CA . SER A 1 80 ? 9.806 6.360 -18.826 1.00 94.62 80 SER A CA 1
ATOM 669 C C . SER A 1 80 ? 8.850 5.239 -18.410 1.00 94.62 80 SER A C 1
ATOM 671 O O . SER A 1 80 ? 7.640 5.423 -18.525 1.00 94.62 80 SER A O 1
ATOM 673 N N . LEU A 1 81 ? 9.344 4.153 -17.799 1.00 95.19 81 LEU A N 1
ATOM 674 C CA . LEU A 1 81 ? 8.500 3.106 -17.202 1.00 95.19 81 LEU A CA 1
ATOM 675 C C . LEU A 1 81 ? 7.552 3.676 -16.147 1.00 95.19 81 LEU A C 1
ATOM 677 O O . LEU A 1 81 ? 6.355 3.404 -16.174 1.00 95.19 81 LEU A O 1
ATOM 681 N N . ARG A 1 82 ? 8.057 4.527 -15.247 1.00 94.75 82 ARG A N 1
ATOM 682 C CA . ARG A 1 82 ? 7.225 5.178 -14.227 1.00 94.75 82 ARG A CA 1
ATOM 683 C C . ARG A 1 82 ? 6.147 6.067 -14.849 1.00 94.75 82 ARG A C 1
ATOM 685 O O . ARG A 1 82 ? 5.015 6.070 -14.372 1.00 94.75 82 ARG A O 1
ATOM 692 N N . LYS A 1 83 ? 6.481 6.829 -15.897 1.00 92.94 83 LYS A N 1
ATOM 693 C CA . LYS A 1 83 ? 5.508 7.668 -16.617 1.00 92.94 83 LYS A CA 1
ATOM 694 C C . LYS A 1 83 ? 4.454 6.830 -17.343 1.00 92.94 83 LYS A C 1
ATOM 696 O O . LYS A 1 83 ? 3.294 7.225 -17.337 1.00 92.94 83 LYS A O 1
ATOM 701 N N . MET A 1 84 ? 4.843 5.693 -17.921 1.00 92.62 84 MET A N 1
ATOM 702 C CA . MET A 1 84 ? 3.923 4.743 -18.550 1.00 92.62 84 MET A CA 1
ATOM 703 C C . MET A 1 84 ? 2.974 4.129 -17.515 1.00 92.62 84 MET A C 1
ATOM 705 O O . MET A 1 84 ? 1.760 4.181 -17.681 1.00 92.62 84 MET A O 1
ATOM 709 N N . ALA A 1 85 ? 3.509 3.652 -16.388 1.00 92.00 85 ALA A N 1
ATOM 710 C CA . ALA A 1 85 ? 2.717 3.084 -15.298 1.00 92.00 85 ALA A CA 1
ATOM 711 C C . ALA A 1 85 ? 1.727 4.092 -14.688 1.00 92.00 85 ALA A C 1
ATOM 713 O O . ALA A 1 85 ? 0.626 3.721 -14.293 1.00 92.00 85 ALA A O 1
ATOM 714 N N . ALA A 1 86 ? 2.067 5.386 -14.654 1.00 90.00 86 ALA A N 1
ATOM 715 C CA . ALA A 1 86 ? 1.141 6.429 -14.210 1.00 90.00 86 ALA A CA 1
ATOM 716 C C . ALA A 1 86 ? -0.105 6.557 -15.110 1.00 90.00 86 ALA A C 1
ATOM 718 O O . ALA A 1 86 ? -1.146 7.010 -14.640 1.00 90.00 86 ALA A O 1
ATOM 719 N N . ARG A 1 87 ? -0.000 6.145 -16.380 1.00 89.50 87 ARG A N 1
ATOM 720 C CA . ARG A 1 87 ? -1.094 6.128 -17.363 1.00 89.50 87 ARG A CA 1
ATOM 721 C C . ARG A 1 87 ? -1.848 4.792 -17.388 1.00 89.50 87 ARG A C 1
ATOM 723 O O . ARG A 1 87 ? -2.864 4.700 -18.067 1.00 89.50 87 ARG A O 1
ATOM 730 N N . MET A 1 88 ? -1.373 3.778 -16.660 1.00 89.75 88 MET A N 1
ATOM 731 C CA . MET A 1 88 ? -2.015 2.465 -16.583 1.00 89.75 88 MET A CA 1
ATOM 732 C C . MET A 1 88 ? -3.423 2.594 -15.973 1.00 89.75 88 MET A C 1
ATOM 734 O O . MET A 1 88 ? -3.555 3.195 -14.891 1.00 89.75 88 MET A O 1
ATOM 738 N N . PRO A 1 89 ? -4.464 2.036 -16.621 1.00 85.50 89 PRO A N 1
ATOM 739 C CA . PRO A 1 89 ? -5.819 2.017 -16.077 1.00 85.50 89 PRO A CA 1
ATOM 740 C C . PRO A 1 89 ? -5.874 1.304 -14.718 1.00 85.50 89 PRO A C 1
ATOM 742 O O . PRO A 1 89 ? -5.202 0.300 -14.513 1.00 85.50 89 PRO A O 1
ATOM 745 N N . ASP A 1 90 ? -6.709 1.783 -13.791 1.00 74.50 90 ASP A N 1
ATOM 746 C CA . ASP A 1 90 ? -6.782 1.264 -12.408 1.00 74.50 90 ASP A CA 1
ATOM 747 C C . ASP A 1 90 ? -7.258 -0.195 -12.286 1.00 74.50 90 ASP A C 1
ATOM 749 O O . ASP A 1 90 ? -7.153 -0.783 -11.214 1.00 74.50 90 ASP A O 1
ATOM 753 N N . LYS A 1 91 ? -7.795 -0.774 -13.363 1.00 64.69 91 LYS A N 1
ATOM 754 C CA . LYS A 1 91 ? -8.359 -2.133 -13.397 1.00 64.69 91 LYS A CA 1
ATOM 755 C C . LYS A 1 91 ? -7.730 -3.022 -14.465 1.00 64.69 91 LYS A C 1
ATOM 757 O O . LYS A 1 91 ? -8.291 -4.065 -14.789 1.00 64.69 91 LYS A O 1
ATOM 762 N N . LEU A 1 92 ? -6.615 -2.596 -15.057 1.00 69.94 92 LEU A N 1
ATOM 763 C CA . LEU A 1 92 ? -5.934 -3.432 -16.028 1.00 69.94 92 LEU A CA 1
ATOM 764 C C . LEU A 1 92 ? -5.159 -4.517 -15.278 1.00 69.94 92 LEU A C 1
ATOM 766 O O . LEU A 1 92 ? -4.190 -4.224 -14.580 1.00 69.94 92 LEU A O 1
ATOM 770 N N . ILE A 1 93 ? -5.609 -5.760 -15.420 1.00 70.31 93 ILE A N 1
ATOM 771 C CA . ILE A 1 93 ? -4.784 -6.919 -15.098 1.00 70.31 93 ILE A CA 1
ATOM 772 C C . ILE A 1 93 ? -3.758 -6.988 -16.222 1.00 70.31 93 ILE A C 1
ATOM 774 O O . ILE A 1 93 ? -4.118 -7.258 -17.364 1.00 70.31 93 ILE A O 1
ATOM 778 N N . THR A 1 94 ? -2.517 -6.641 -15.905 1.00 71.50 94 THR A N 1
ATOM 779 C CA . THR A 1 94 ? -1.401 -6.798 -16.836 1.00 71.50 94 THR A CA 1
ATOM 780 C C . THR A 1 94 ? -1.190 -8.272 -17.143 1.00 71.50 94 THR A C 1
ATOM 782 O O . THR A 1 94 ? -1.428 -9.123 -16.282 1.00 71.50 94 THR A O 1
ATOM 785 N N . ASP A 1 95 ? -0.680 -8.551 -18.331 1.00 81.62 95 ASP A N 1
ATOM 786 C CA . ASP A 1 95 ? -0.188 -9.854 -18.735 1.00 81.62 95 ASP A CA 1
ATOM 787 C C . ASP A 1 95 ? 0.800 -10.423 -17.704 1.00 81.62 95 ASP A C 1
ATOM 789 O O . ASP A 1 95 ? 1.590 -9.700 -17.076 1.00 81.62 95 ASP A O 1
ATOM 793 N N . HIS A 1 96 ? 0.737 -11.742 -17.528 1.00 83.88 96 HIS A N 1
ATOM 794 C CA . HIS A 1 96 ? 1.561 -12.467 -16.571 1.00 83.88 96 HIS A CA 1
ATOM 795 C C . HIS A 1 96 ? 3.051 -12.286 -16.883 1.00 83.88 96 HIS A C 1
ATOM 797 O O . HIS A 1 96 ? 3.834 -12.057 -15.963 1.00 83.88 96 HIS A O 1
ATOM 803 N N . GLU A 1 97 ? 3.433 -12.267 -18.165 1.00 90.81 97 GLU A N 1
ATOM 804 C CA . GLU A 1 97 ? 4.830 -12.091 -18.572 1.00 90.81 97 GLU A CA 1
ATOM 805 C C . GLU A 1 97 ? 5.379 -10.716 -18.160 1.00 90.81 97 GLU A C 1
ATOM 807 O O . GLU A 1 97 ? 6.456 -10.618 -17.566 1.00 90.81 97 GLU A O 1
ATOM 812 N N . LEU A 1 98 ? 4.620 -9.639 -18.401 1.00 93.62 98 LEU A N 1
ATOM 813 C CA . LEU A 1 98 ? 5.020 -8.296 -17.976 1.00 93.62 98 LEU A CA 1
ATOM 814 C C . LEU A 1 98 ? 5.131 -8.203 -16.449 1.00 93.62 98 LEU A C 1
ATOM 816 O O . LEU A 1 98 ? 6.094 -7.625 -15.934 1.00 93.62 98 LEU A O 1
ATOM 820 N N . SER A 1 99 ? 4.154 -8.755 -15.724 1.00 93.88 99 SER A N 1
ATOM 821 C CA . SER A 1 99 ? 4.178 -8.801 -14.259 1.00 93.88 99 SER A CA 1
ATOM 822 C C . SER A 1 99 ? 5.456 -9.466 -13.748 1.00 93.88 99 SER A C 1
ATOM 824 O O . SER A 1 99 ? 6.134 -8.903 -12.883 1.00 93.88 99 SER A O 1
ATOM 826 N N . ASP A 1 100 ? 5.814 -10.619 -14.310 1.00 95.25 100 ASP A N 1
ATOM 827 C CA . ASP A 1 100 ? 6.978 -11.395 -13.887 1.00 95.25 100 ASP A CA 1
ATOM 828 C C . ASP A 1 100 ? 8.282 -10.635 -14.148 1.00 95.25 100 ASP A C 1
ATOM 830 O O . ASP A 1 100 ? 9.123 -10.525 -13.254 1.00 95.25 100 ASP A O 1
ATOM 834 N N . VAL A 1 101 ? 8.421 -9.998 -15.317 1.00 97.12 101 VAL A N 1
ATOM 835 C CA . VAL A 1 101 ? 9.596 -9.167 -15.635 1.00 97.12 101 VAL A CA 1
ATOM 836 C C . VAL A 1 101 ? 9.709 -7.969 -14.688 1.00 97.12 101 VAL A C 1
ATOM 838 O O . VAL A 1 101 ? 10.796 -7.664 -14.188 1.00 97.12 101 VAL A O 1
ATOM 841 N N . LEU A 1 102 ? 8.604 -7.267 -14.417 1.00 96.62 102 LEU A N 1
ATOM 842 C CA . LEU A 1 102 ? 8.607 -6.125 -13.498 1.00 96.62 102 LEU A CA 1
ATOM 843 C C . LEU A 1 102 ? 8.921 -6.552 -12.062 1.00 96.62 102 LEU A C 1
ATOM 845 O O . LEU A 1 102 ? 9.646 -5.843 -11.354 1.00 96.62 102 LEU A O 1
ATOM 849 N N . PHE A 1 103 ? 8.397 -7.700 -11.632 1.00 96.94 103 PHE A N 1
ATOM 850 C CA . PHE A 1 103 ? 8.679 -8.247 -10.316 1.00 96.94 103 PHE A CA 1
ATOM 851 C C . PHE A 1 103 ? 10.132 -8.694 -10.183 1.00 96.94 103 PHE A C 1
ATOM 853 O O . PHE A 1 103 ? 10.770 -8.376 -9.185 1.00 96.94 103 PHE A O 1
ATOM 860 N N . GLU A 1 104 ? 10.697 -9.329 -11.204 1.00 97.38 104 GLU A N 1
ATOM 861 C CA . GLU A 1 104 ? 12.106 -9.717 -11.227 1.00 97.38 104 GLU A CA 1
ATOM 862 C C . GLU A 1 104 ? 13.026 -8.492 -11.084 1.00 97.38 104 GLU A C 1
ATOM 864 O O . GLU A 1 104 ? 13.995 -8.508 -10.319 1.00 97.38 104 GLU A O 1
ATOM 869 N N . ILE A 1 105 ? 12.704 -7.384 -11.764 1.00 97.25 105 ILE A N 1
ATOM 870 C CA . ILE A 1 105 ? 13.424 -6.111 -11.598 1.00 97.25 105 ILE A CA 1
ATOM 871 C C . ILE A 1 105 ? 13.313 -5.619 -10.151 1.00 97.25 105 ILE A C 1
ATOM 873 O O . ILE A 1 105 ? 14.313 -5.197 -9.565 1.00 97.25 105 ILE A O 1
ATOM 877 N N . PHE A 1 106 ? 12.115 -5.667 -9.564 1.00 96.62 106 PHE A N 1
ATOM 878 C CA . PHE A 1 106 ? 11.895 -5.284 -8.171 1.00 96.62 106 PHE A CA 1
ATOM 879 C C . PHE A 1 106 ? 12.697 -6.160 -7.208 1.00 96.62 106 PHE A C 1
ATOM 881 O O . PHE A 1 106 ? 13.424 -5.623 -6.379 1.00 96.62 106 PHE A O 1
ATOM 888 N N . GLU A 1 107 ? 12.639 -7.482 -7.340 1.00 96.50 107 GLU A N 1
ATOM 889 C CA . GLU A 1 107 ? 13.352 -8.441 -6.495 1.00 96.50 107 GLU A CA 1
ATOM 890 C C . GLU A 1 107 ? 14.872 -8.225 -6.562 1.00 96.50 107 GLU A C 1
ATOM 892 O O . GLU A 1 107 ? 15.557 -8.187 -5.534 1.00 96.50 107 GLU A O 1
ATOM 897 N N . ARG A 1 108 ? 15.417 -7.987 -7.762 1.00 95.88 108 ARG A N 1
ATOM 898 C CA . ARG A 1 108 ? 16.837 -7.649 -7.955 1.00 95.88 108 ARG A CA 1
ATOM 899 C C . ARG A 1 108 ? 17.243 -6.349 -7.260 1.00 95.88 108 ARG A C 1
ATOM 901 O O . ARG A 1 108 ? 18.364 -6.249 -6.765 1.00 95.88 108 ARG A O 1
ATOM 908 N N . LEU A 1 109 ? 16.346 -5.367 -7.186 1.00 93.62 109 LEU A N 1
ATOM 909 C CA . LEU A 1 109 ? 16.623 -4.044 -6.612 1.00 93.62 109 LEU A CA 1
ATOM 910 C C . LEU A 1 109 ? 16.357 -3.922 -5.115 1.00 93.62 109 LEU A C 1
ATOM 912 O O . LEU A 1 109 ? 17.034 -3.154 -4.429 1.00 93.62 109 LEU A O 1
ATOM 916 N N . MET A 1 110 ? 15.328 -4.609 -4.637 1.00 91.00 110 MET A N 1
ATOM 917 C CA . MET A 1 110 ? 14.765 -4.432 -3.303 1.00 91.00 110 MET A CA 1
ATOM 918 C C . MET A 1 110 ? 15.194 -5.530 -2.341 1.00 91.00 110 MET A C 1
ATOM 920 O O . MET A 1 110 ? 15.328 -5.251 -1.155 1.00 91.00 110 MET A O 1
ATOM 924 N N . ILE A 1 111 ? 15.396 -6.749 -2.849 1.00 92.50 111 ILE A N 1
ATOM 925 C CA . ILE A 1 111 ? 15.594 -7.946 -2.028 1.00 92.50 111 ILE A CA 1
ATOM 926 C C . ILE A 1 111 ? 17.020 -8.467 -2.203 1.00 92.50 111 ILE A C 1
ATOM 928 O O . ILE A 1 111 ? 17.816 -8.447 -1.270 1.00 92.50 111 ILE A O 1
ATOM 932 N N . SER A 1 112 ? 17.383 -8.889 -3.415 1.00 92.12 112 SER A N 1
ATOM 933 C CA . SER A 1 112 ? 18.658 -9.585 -3.641 1.00 92.12 112 SER A CA 1
ATOM 934 C C . SER A 1 112 ? 19.863 -8.658 -3.839 1.00 92.12 112 SER A C 1
ATOM 936 O O . SER A 1 112 ? 21.001 -9.121 -3.793 1.00 92.12 112 SER A O 1
ATOM 938 N N . GLY A 1 113 ? 19.648 -7.360 -4.085 1.00 89.50 113 GLY A N 1
ATOM 939 C CA . GLY A 1 113 ? 20.730 -6.396 -4.336 1.00 89.50 113 GLY A CA 1
ATOM 940 C C . GLY A 1 113 ? 21.555 -6.692 -5.598 1.00 89.50 113 GLY A C 1
ATOM 941 O O . GLY A 1 113 ? 22.672 -6.189 -5.745 1.00 89.50 113 GLY A O 1
ATOM 942 N N . ARG A 1 114 ? 21.023 -7.508 -6.518 1.00 90.06 114 ARG A N 1
ATOM 943 C CA . ARG A 1 114 ? 21.654 -7.911 -7.784 1.00 90.06 114 ARG A CA 1
ATOM 944 C C . ARG A 1 114 ? 21.587 -6.779 -8.810 1.00 90.06 114 ARG A C 1
ATOM 946 O O . ARG A 1 114 ? 20.798 -6.795 -9.751 1.00 90.06 114 ARG A O 1
ATOM 953 N N . HIS A 1 115 ? 22.405 -5.748 -8.606 1.00 90.81 115 HIS A N 1
ATOM 954 C CA . HIS A 1 115 ? 22.475 -4.587 -9.490 1.00 90.81 115 HIS A CA 1
ATOM 955 C C . HIS A 1 115 ? 23.830 -3.870 -9.431 1.00 90.81 115 HIS A C 1
ATOM 957 O O . HIS A 1 115 ? 24.527 -3.887 -8.419 1.00 90.81 115 HIS A O 1
ATOM 963 N N . ASN A 1 116 ? 24.157 -3.098 -10.472 1.00 88.81 116 ASN A N 1
ATOM 964 C CA . ASN A 1 116 ? 25.373 -2.271 -10.525 1.00 88.81 116 ASN A CA 1
ATOM 965 C C . ASN A 1 116 ? 25.074 -0.763 -10.393 1.00 88.81 116 ASN A C 1
ATOM 967 O O . ASN A 1 116 ? 25.513 0.045 -11.218 1.00 88.81 116 ASN A O 1
ATOM 971 N N . PHE A 1 117 ? 24.278 -0.384 -9.389 1.00 88.56 117 PHE A N 1
ATOM 972 C CA . PHE A 1 117 ? 23.943 1.008 -9.066 1.00 88.56 117 PHE A CA 1
ATOM 973 C C . PHE A 1 117 ? 24.748 1.540 -7.877 1.00 88.56 117 PHE A C 1
ATOM 975 O O . PHE A 1 117 ? 25.058 0.808 -6.941 1.00 88.56 117 PHE A O 1
ATOM 982 N N . SER A 1 118 ? 25.065 2.838 -7.897 1.00 85.88 118 SER A N 1
ATOM 983 C CA . SER A 1 118 ? 25.661 3.514 -6.744 1.00 85.88 118 SER A CA 1
ATOM 984 C C . SER A 1 118 ? 24.646 3.664 -5.607 1.00 85.88 118 SER A C 1
ATOM 986 O O . SER A 1 118 ? 23.442 3.803 -5.841 1.00 85.88 118 SER A O 1
ATOM 988 N N . LYS A 1 119 ? 25.148 3.749 -4.368 1.00 83.94 119 LYS A N 1
ATOM 989 C CA . LYS A 1 119 ? 24.328 4.023 -3.172 1.00 83.94 119 LYS A CA 1
ATOM 990 C C . LYS A 1 119 ? 23.528 5.329 -3.270 1.00 83.94 119 LYS A C 1
ATOM 992 O O . LYS A 1 119 ? 22.467 5.442 -2.677 1.00 83.94 119 LYS A O 1
ATOM 997 N N . THR A 1 120 ? 24.017 6.308 -4.030 1.00 83.25 120 THR A N 1
ATOM 998 C CA . THR A 1 120 ? 23.336 7.595 -4.233 1.00 83.25 120 THR A CA 1
ATOM 999 C C . THR A 1 120 ? 22.127 7.500 -5.163 1.00 83.25 120 THR A C 1
ATOM 1001 O O . THR A 1 120 ? 21.177 8.259 -5.002 1.00 83.25 120 THR A O 1
ATOM 1004 N N . CYS A 1 121 ? 22.137 6.574 -6.127 1.00 84.62 121 CYS A N 1
ATOM 1005 C CA . CYS A 1 121 ? 21.087 6.471 -7.141 1.00 84.62 121 CYS A CA 1
ATOM 1006 C C . CYS A 1 121 ? 20.044 5.391 -6.826 1.00 84.62 121 CYS A C 1
ATOM 1008 O O . CYS A 1 121 ? 18.906 5.508 -7.280 1.00 84.62 121 CYS A O 1
ATOM 1010 N N . ILE A 1 122 ? 20.413 4.356 -6.059 1.00 87.81 122 ILE A N 1
ATOM 1011 C CA . ILE A 1 122 ? 19.560 3.181 -5.830 1.00 87.81 122 ILE A CA 1
ATOM 1012 C C . ILE A 1 122 ? 18.187 3.543 -5.254 1.00 87.81 122 ILE A C 1
ATOM 1014 O O . ILE A 1 122 ? 17.181 3.059 -5.761 1.00 87.81 122 ILE A O 1
ATOM 1018 N N . ASN A 1 123 ? 18.119 4.478 -4.302 1.00 84.75 123 ASN A N 1
ATOM 1019 C CA . ASN A 1 123 ? 16.856 4.901 -3.685 1.00 84.75 123 ASN A CA 1
ATOM 1020 C C . ASN A 1 123 ? 15.844 5.429 -4.715 1.00 84.75 123 ASN A C 1
ATOM 1022 O O . ASN A 1 123 ? 14.650 5.142 -4.622 1.00 84.75 123 ASN A O 1
ATOM 1026 N N . GLY A 1 124 ? 16.316 6.178 -5.718 1.00 87.88 124 GLY A N 1
ATOM 1027 C CA . GLY A 1 124 ? 15.460 6.703 -6.783 1.00 87.88 124 GLY A CA 1
ATOM 1028 C C . GLY A 1 124 ? 14.923 5.602 -7.699 1.00 87.88 124 GLY A C 1
ATOM 1029 O O . GLY A 1 124 ? 13.775 5.669 -8.133 1.00 87.88 124 GLY A O 1
ATOM 1030 N N . TYR A 1 125 ? 15.723 4.566 -7.958 1.00 91.81 125 TYR A N 1
ATOM 1031 C CA . TYR A 1 125 ? 15.313 3.418 -8.772 1.00 91.81 125 TYR A CA 1
ATOM 1032 C C . TYR A 1 125 ? 14.362 2.490 -8.027 1.00 91.81 125 TYR A C 1
ATOM 1034 O O . TYR A 1 125 ? 13.348 2.090 -8.591 1.00 91.81 125 TYR A O 1
ATOM 1042 N N . GLN A 1 126 ? 14.625 2.238 -6.745 1.00 90.06 126 GLN A N 1
ATOM 1043 C CA . GLN A 1 126 ? 13.720 1.521 -5.850 1.00 90.06 126 GLN A CA 1
ATOM 1044 C C . GLN A 1 126 ? 12.350 2.207 -5.777 1.00 90.06 126 GLN A C 1
ATOM 1046 O O . GLN A 1 126 ? 11.321 1.558 -5.931 1.00 90.06 126 GLN A O 1
ATOM 1051 N N . GLN A 1 127 ? 12.316 3.536 -5.631 1.00 88.88 127 GLN A N 1
ATOM 1052 C CA . GLN A 1 127 ? 11.059 4.289 -5.662 1.00 88.88 127 GLN A CA 1
ATOM 1053 C C . GLN A 1 127 ? 10.361 4.210 -7.027 1.00 88.88 127 GLN A C 1
ATOM 1055 O O . GLN A 1 127 ? 9.132 4.137 -7.089 1.00 88.88 127 GLN A O 1
ATOM 1060 N N . ALA A 1 128 ? 11.123 4.256 -8.123 1.00 90.62 128 ALA A N 1
ATOM 1061 C CA . ALA A 1 128 ? 10.561 4.173 -9.463 1.00 90.62 128 ALA A CA 1
ATOM 1062 C C . ALA A 1 128 ? 9.893 2.814 -9.709 1.00 90.62 128 ALA A C 1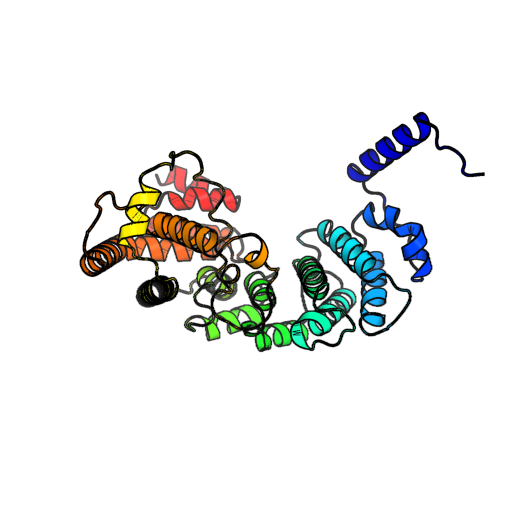
ATOM 1064 O O . ALA A 1 128 ? 8.740 2.798 -10.135 1.00 90.62 128 ALA A O 1
ATOM 1065 N N . ILE A 1 129 ? 10.565 1.700 -9.393 1.00 94.19 129 ILE A N 1
ATOM 1066 C CA . ILE A 1 129 ? 9.997 0.361 -9.601 1.00 94.19 129 ILE A CA 1
ATOM 1067 C C . ILE A 1 129 ? 8.820 0.073 -8.661 1.00 94.19 129 ILE A C 1
ATOM 1069 O O . ILE A 1 129 ? 7.818 -0.480 -9.100 1.00 94.19 129 ILE A O 1
ATOM 1073 N N . ASP A 1 130 ? 8.880 0.532 -7.409 1.00 90.75 130 ASP A N 1
ATOM 1074 C CA . ASP A 1 130 ? 7.765 0.450 -6.453 1.00 90.75 130 ASP A CA 1
ATOM 1075 C C . ASP A 1 130 ? 6.517 1.183 -6.982 1.00 90.75 130 ASP A C 1
ATOM 1077 O O . ASP A 1 130 ? 5.400 0.666 -6.950 1.00 90.75 130 ASP A O 1
ATOM 1081 N N . THR A 1 131 ? 6.715 2.361 -7.589 1.00 89.81 131 THR A N 1
ATOM 1082 C CA . THR A 1 131 ? 5.629 3.110 -8.245 1.00 89.81 131 THR A CA 1
ATOM 1083 C C . THR A 1 131 ? 5.055 2.351 -9.439 1.00 89.81 131 THR A C 1
ATOM 1085 O O . THR A 1 131 ? 3.840 2.346 -9.624 1.00 89.81 131 THR A O 1
ATOM 1088 N N . VAL A 1 132 ? 5.917 1.726 -10.247 1.00 92.19 132 VAL A N 1
ATOM 1089 C CA . VAL A 1 132 ? 5.508 0.949 -11.424 1.00 92.19 132 VAL A CA 1
ATOM 1090 C C . VAL A 1 132 ? 4.669 -0.256 -11.013 1.00 92.19 132 VAL A C 1
ATOM 1092 O O . VAL A 1 132 ? 3.601 -0.477 -11.577 1.00 92.19 132 VAL A O 1
ATOM 1095 N N . LEU A 1 133 ? 5.105 -0.991 -9.991 1.00 92.06 133 LEU A N 1
ATOM 1096 C CA . LEU A 1 133 ? 4.395 -2.175 -9.528 1.00 92.06 133 LEU A CA 1
ATOM 1097 C C . LEU A 1 133 ? 3.094 -1.857 -8.799 1.00 92.06 133 LEU A C 1
ATOM 1099 O O . LEU A 1 133 ? 2.252 -2.738 -8.722 1.00 92.06 133 LEU A O 1
ATOM 1103 N N . LYS A 1 134 ? 2.874 -0.635 -8.297 1.00 89.00 134 LYS A N 1
ATOM 1104 C CA . LYS A 1 134 ? 1.721 -0.283 -7.445 1.00 89.00 134 LYS A CA 1
ATOM 1105 C C . LYS A 1 134 ? 0.362 -0.821 -7.931 1.00 89.00 134 LYS A C 1
ATOM 1107 O O . LYS A 1 134 ? -0.450 -1.201 -7.091 1.00 89.00 134 LYS A O 1
ATOM 1112 N N . LYS A 1 135 ? 0.118 -0.879 -9.244 1.00 88.06 135 LYS A N 1
ATOM 1113 C CA . LYS A 1 135 ? -1.142 -1.369 -9.840 1.00 88.06 135 LYS A CA 1
ATOM 1114 C C . LYS A 1 135 ? -1.064 -2.779 -10.450 1.00 88.06 135 LYS A C 1
ATOM 1116 O O . LYS A 1 135 ? -2.076 -3.295 -10.894 1.00 88.06 135 LYS A O 1
ATOM 1121 N N . VAL A 1 136 ? 0.112 -3.401 -10.459 1.00 91.31 136 VAL A N 1
ATOM 1122 C CA . VAL A 1 136 ? 0.363 -4.700 -11.103 1.00 91.31 136 VAL A CA 1
ATOM 1123 C C . VAL A 1 136 ? -0.101 -5.834 -10.190 1.00 91.31 136 VAL A C 1
ATOM 1125 O O . VAL A 1 136 ? 0.262 -5.854 -9.014 1.00 91.31 136 VAL A O 1
ATOM 1128 N N . V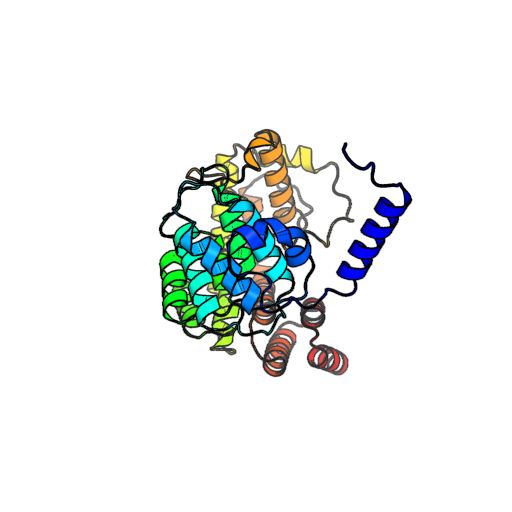AL A 1 137 ? -0.889 -6.779 -10.697 1.00 92.56 137 VAL A N 1
ATOM 1129 C CA . VAL A 1 137 ? -1.221 -8.015 -9.968 1.00 92.56 137 VAL A CA 1
ATOM 1130 C C . VAL A 1 137 ? -0.082 -9.005 -10.176 1.00 92.56 137 VAL A C 1
ATOM 1132 O O . VAL A 1 137 ? 0.383 -9.165 -11.295 1.00 92.56 137 VAL A O 1
ATOM 1135 N N . LEU A 1 138 ? 0.387 -9.630 -9.098 1.00 93.88 138 LEU A N 1
ATOM 1136 C CA . LEU A 1 138 ? 1.541 -10.531 -9.122 1.00 93.88 138 LEU A CA 1
ATOM 1137 C C . LEU A 1 138 ? 1.095 -11.991 -9.058 1.00 93.88 138 LEU A C 1
ATOM 1139 O O . LEU A 1 138 ? 0.119 -12.297 -8.374 1.00 93.88 138 LEU A O 1
ATOM 1143 N N . GLY A 1 139 ? 1.853 -12.882 -9.699 1.00 92.88 139 GLY A N 1
ATOM 1144 C CA . GLY A 1 139 ? 1.683 -14.326 -9.543 1.00 92.88 139 GLY A CA 1
ATOM 1145 C C . GLY A 1 139 ? 2.019 -14.818 -8.131 1.00 92.88 139 GLY A C 1
ATOM 1146 O O . GLY A 1 139 ? 2.672 -14.128 -7.342 1.00 92.88 139 GLY A O 1
ATOM 1147 N N . ASP A 1 140 ? 1.590 -16.036 -7.814 1.00 94.69 140 ASP A N 1
ATOM 1148 C CA . ASP A 1 140 ? 1.655 -16.587 -6.458 1.00 94.69 140 ASP A CA 1
ATOM 1149 C C . ASP A 1 140 ? 3.074 -16.652 -5.885 1.00 94.69 140 ASP A C 1
ATOM 1151 O O . ASP A 1 140 ? 3.291 -16.328 -4.717 1.00 94.69 140 ASP A O 1
ATOM 1155 N N . ASP A 1 141 ? 4.061 -17.026 -6.696 1.00 96.31 141 ASP A N 1
ATOM 1156 C CA . ASP A 1 141 ? 5.449 -17.133 -6.239 1.00 96.31 141 ASP A CA 1
ATOM 1157 C C . ASP A 1 141 ? 6.068 -15.756 -5.958 1.00 96.31 141 ASP A C 1
ATOM 1159 O O . ASP A 1 141 ? 6.791 -15.577 -4.971 1.00 96.31 141 ASP A O 1
ATOM 1163 N N . ALA A 1 142 ? 5.701 -14.746 -6.749 1.00 96.25 142 ALA A N 1
ATOM 1164 C CA . ALA A 1 142 ? 6.069 -13.359 -6.496 1.00 96.25 142 ALA A CA 1
ATOM 1165 C C . ALA A 1 142 ? 5.410 -12.820 -5.214 1.00 96.25 142 ALA A C 1
ATOM 1167 O O . ALA A 1 142 ? 6.062 -12.152 -4.407 1.00 96.25 142 ALA A O 1
ATOM 1168 N N . VAL A 1 143 ? 4.138 -13.160 -4.971 1.00 97.25 143 VAL A N 1
ATOM 1169 C CA . VAL A 1 143 ? 3.445 -12.826 -3.716 1.00 97.25 143 VAL A CA 1
ATOM 1170 C C . VAL A 1 143 ? 4.141 -13.482 -2.526 1.00 97.25 143 VAL A C 1
ATOM 1172 O O . VAL A 1 143 ? 4.495 -12.776 -1.585 1.00 97.25 143 VAL A O 1
ATOM 1175 N N . LYS A 1 144 ? 4.420 -14.791 -2.566 1.00 97.94 144 LYS A N 1
ATOM 1176 C CA . LYS A 1 144 ? 5.144 -15.493 -1.486 1.00 97.94 144 LYS A CA 1
ATOM 1177 C C . LYS A 1 144 ? 6.488 -14.836 -1.182 1.00 97.94 144 LYS A C 1
ATOM 1179 O O . LYS A 1 144 ? 6.813 -14.635 -0.015 1.00 97.94 144 LYS A O 1
ATOM 1184 N N . THR A 1 145 ? 7.217 -14.450 -2.228 1.00 97.62 145 THR A N 1
ATOM 1185 C CA . THR A 1 145 ? 8.500 -13.749 -2.107 1.00 97.62 145 THR A CA 1
ATOM 1186 C C . THR A 1 145 ? 8.331 -12.386 -1.430 1.00 97.62 145 THR A C 1
ATOM 1188 O O . THR A 1 145 ? 9.094 -12.046 -0.532 1.00 97.62 145 THR A O 1
ATOM 1191 N N . LEU A 1 146 ? 7.307 -11.595 -1.775 1.00 96.44 146 LEU A N 1
ATOM 1192 C CA . LEU A 1 146 ? 7.031 -10.350 -1.045 1.00 96.44 146 LEU A CA 1
ATOM 1193 C C . LEU A 1 146 ? 6.768 -10.611 0.439 1.00 96.44 146 LEU A C 1
ATOM 1195 O O . LEU A 1 146 ? 7.347 -9.940 1.291 1.00 96.44 146 LEU A O 1
ATOM 1199 N N . LEU A 1 147 ? 5.908 -11.584 0.742 1.00 97.75 147 LEU A N 1
ATOM 1200 C CA . LEU A 1 147 ? 5.484 -11.887 2.107 1.00 97.75 147 LEU A CA 1
ATOM 1201 C C . LEU A 1 147 ? 6.648 -12.371 2.986 1.00 97.75 147 LEU A C 1
ATOM 1203 O O . LEU A 1 147 ? 6.716 -11.985 4.154 1.00 97.75 147 LEU A O 1
ATOM 1207 N N . SER A 1 148 ? 7.593 -13.146 2.439 1.00 97.31 148 SER A N 1
ATOM 1208 C CA . SER A 1 148 ? 8.788 -13.593 3.174 1.00 97.31 148 SER A CA 1
ATOM 1209 C C . SER A 1 148 ? 9.776 -12.466 3.481 1.00 97.31 148 SER A C 1
ATOM 1211 O O . SER A 1 148 ? 10.582 -12.604 4.394 1.00 97.31 148 SER A O 1
ATOM 1213 N N . HIS A 1 149 ? 9.694 -11.351 2.751 1.00 96.25 149 HIS A N 1
ATOM 1214 C CA . HIS A 1 149 ? 10.560 -10.177 2.896 1.00 96.25 149 HIS A CA 1
ATOM 1215 C C . HIS A 1 149 ? 9.815 -8.950 3.457 1.00 96.25 149 HIS A C 1
ATOM 1217 O O . HIS A 1 149 ? 10.296 -7.818 3.366 1.00 96.25 149 HIS A O 1
ATOM 1223 N N . ALA A 1 150 ? 8.632 -9.145 4.054 1.00 92.69 150 ALA A N 1
ATOM 1224 C CA . ALA A 1 150 ? 7.777 -8.058 4.535 1.00 92.69 150 ALA A CA 1
ATOM 1225 C C . ALA A 1 150 ? 8.456 -7.140 5.570 1.00 92.69 150 ALA A C 1
ATOM 1227 O O . ALA A 1 150 ? 8.164 -5.945 5.622 1.00 92.69 150 ALA A O 1
ATOM 1228 N N . SER A 1 151 ? 9.366 -7.684 6.382 1.00 86.94 151 SER A N 1
ATOM 1229 C CA . SER A 1 151 ? 10.138 -6.948 7.392 1.00 86.94 151 SER A CA 1
ATOM 1230 C C . SER A 1 151 ? 11.366 -6.223 6.842 1.00 86.94 151 SER A C 1
ATOM 1232 O O . SER A 1 151 ? 11.910 -5.355 7.521 1.00 86.94 151 SER A O 1
ATOM 1234 N N . ASP A 1 152 ? 11.816 -6.562 5.635 1.00 85.50 152 ASP A N 1
ATOM 1235 C CA . ASP A 1 152 ? 13.134 -6.151 5.139 1.00 85.50 152 ASP A CA 1
ATOM 1236 C C . ASP A 1 152 ? 13.134 -4.707 4.641 1.00 85.50 152 ASP A C 1
ATOM 1238 O O . ASP A 1 152 ? 14.150 -4.010 4.663 1.00 85.50 152 ASP A O 1
ATOM 1242 N N . SER A 1 153 ? 11.976 -4.236 4.179 1.00 82.00 153 SER A N 1
ATOM 1243 C CA . SER A 1 153 ? 11.803 -2.869 3.715 1.00 82.00 153 SER A CA 1
ATOM 1244 C C . SER A 1 153 ? 10.373 -2.401 3.900 1.00 82.00 153 SER A C 1
ATOM 1246 O O . SER A 1 153 ? 9.416 -3.061 3.498 1.00 82.00 153 SER A O 1
ATOM 1248 N N . PHE A 1 154 ? 10.223 -1.168 4.376 1.00 77.25 154 PHE A N 1
ATOM 1249 C CA . PHE A 1 154 ? 8.927 -0.502 4.441 1.00 77.25 154 PHE A CA 1
ATOM 1250 C C . PHE A 1 154 ? 8.235 -0.391 3.073 1.00 77.25 154 PHE A C 1
ATOM 1252 O O . PHE A 1 154 ? 7.010 -0.388 3.002 1.00 77.25 154 PHE A O 1
ATOM 1259 N N . ARG A 1 155 ? 8.998 -0.331 1.972 1.00 83.62 155 ARG A N 1
ATOM 1260 C CA . ARG A 1 155 ? 8.426 -0.350 0.616 1.00 83.62 155 ARG A CA 1
ATOM 1261 C C . ARG A 1 155 ? 7.764 -1.693 0.315 1.00 83.62 155 ARG A C 1
ATOM 1263 O O . ARG A 1 155 ? 6.644 -1.707 -0.182 1.00 83.62 155 ARG A O 1
ATOM 1270 N N . ILE A 1 156 ? 8.413 -2.799 0.690 1.00 88.88 156 ILE A N 1
ATOM 1271 C CA . ILE A 1 156 ? 7.854 -4.152 0.553 1.00 88.88 156 ILE A CA 1
ATOM 1272 C C . ILE A 1 156 ? 6.592 -4.271 1.413 1.00 88.88 156 ILE A C 1
ATOM 1274 O O . ILE A 1 156 ? 5.537 -4.639 0.902 1.00 88.88 156 ILE A O 1
ATOM 1278 N N . LEU A 1 157 ? 6.647 -3.852 2.680 1.00 87.44 157 LEU A N 1
ATOM 1279 C CA . LEU A 1 157 ? 5.469 -3.839 3.548 1.00 87.44 157 LEU A CA 1
ATOM 1280 C C . LEU A 1 157 ? 4.327 -2.998 2.961 1.00 87.44 157 LEU A C 1
ATOM 1282 O O . LEU A 1 157 ? 3.189 -3.455 2.890 1.00 87.44 157 LEU A O 1
ATOM 1286 N N . ASN A 1 158 ? 4.614 -1.775 2.509 1.00 86.38 158 ASN A N 1
ATOM 1287 C CA . ASN A 1 158 ? 3.623 -0.901 1.883 1.00 86.38 158 ASN A CA 1
ATOM 1288 C C . ASN A 1 158 ? 2.997 -1.523 0.643 1.00 86.38 158 ASN A C 1
ATOM 1290 O O . ASN A 1 158 ? 1.811 -1.308 0.390 1.00 86.38 158 ASN A O 1
ATOM 1294 N N . ARG A 1 159 ? 3.786 -2.267 -0.127 1.00 90.44 159 ARG A N 1
ATOM 1295 C CA . ARG A 1 159 ? 3.313 -2.983 -1.298 1.00 90.44 159 ARG A CA 1
ATOM 1296 C C . ARG A 1 159 ? 2.334 -4.089 -0.912 1.00 90.44 159 ARG A C 1
ATOM 1298 O O . ARG A 1 159 ? 1.273 -4.166 -1.520 1.00 90.44 159 ARG A O 1
ATOM 1305 N N . ILE A 1 160 ? 2.651 -4.874 0.117 1.00 94.81 160 ILE A N 1
ATOM 1306 C CA . ILE A 1 160 ? 1.782 -5.939 0.643 1.00 94.81 160 ILE A CA 1
ATOM 1307 C C . ILE A 1 160 ? 0.467 -5.349 1.168 1.00 94.81 160 ILE A C 1
ATOM 1309 O O . ILE A 1 160 ? -0.614 -5.758 0.759 1.00 94.81 160 ILE A O 1
ATOM 1313 N N . VAL A 1 161 ? 0.536 -4.328 2.026 1.00 92.00 161 VAL A N 1
ATOM 1314 C CA . VAL A 1 161 ? -0.660 -3.757 2.674 1.00 92.00 161 VAL A CA 1
ATOM 1315 C C . VAL A 1 161 ? -1.515 -2.873 1.756 1.00 92.00 161 VAL A C 1
ATOM 1317 O O . VAL A 1 161 ? -2.594 -2.435 2.148 1.00 92.00 161 VAL A O 1
ATOM 1320 N N . ASN A 1 162 ? -1.033 -2.580 0.546 1.00 90.19 162 ASN A N 1
ATOM 1321 C CA . ASN A 1 162 ? -1.786 -1.911 -0.516 1.00 90.19 162 ASN A CA 1
ATOM 1322 C C . ASN A 1 162 ? -1.815 -2.766 -1.792 1.00 90.19 162 ASN A C 1
ATOM 1324 O O . ASN A 1 162 ? -1.802 -2.214 -2.896 1.00 90.19 162 ASN A O 1
ATOM 1328 N N . TYR A 1 163 ? -1.804 -4.094 -1.647 1.00 94.31 163 TYR A N 1
ATOM 1329 C CA . TYR A 1 163 ? -1.907 -5.006 -2.781 1.00 94.31 163 TYR A CA 1
ATOM 1330 C C . TYR A 1 163 ? -3.160 -4.660 -3.610 1.00 94.31 163 TYR A C 1
ATOM 1332 O O . TYR A 1 163 ? -4.185 -4.320 -3.017 1.00 94.31 163 TYR A O 1
ATOM 1340 N N . PRO A 1 164 ? -3.097 -4.645 -4.955 1.00 91.44 164 PRO A N 1
ATOM 1341 C CA . PRO A 1 164 ? -4.100 -3.958 -5.778 1.00 91.44 164 PRO A CA 1
ATOM 1342 C C . PRO A 1 164 ? -5.459 -4.661 -5.850 1.00 91.44 164 PRO A C 1
ATOM 1344 O O . PRO A 1 164 ? -6.441 -4.030 -6.228 1.00 91.44 164 PRO A O 1
ATOM 1347 N N . VAL A 1 165 ? -5.521 -5.941 -5.487 1.00 92.19 165 VAL A N 1
ATOM 1348 C CA . VAL A 1 165 ? -6.729 -6.773 -5.534 1.00 92.19 165 VAL A CA 1
ATOM 1349 C C . VAL A 1 165 ? -6.860 -7.596 -4.253 1.00 92.19 165 VAL A C 1
ATOM 1351 O O . VAL A 1 165 ? -5.906 -7.695 -3.479 1.00 92.19 165 VAL A O 1
ATOM 1354 N N . SER A 1 166 ? -8.027 -8.198 -4.016 1.00 94.62 166 SER A N 1
ATOM 1355 C CA . SER A 1 166 ? -8.148 -9.218 -2.968 1.00 94.62 166 SER A CA 1
ATOM 1356 C C . SER A 1 166 ? -7.252 -10.418 -3.298 1.00 94.62 166 SER A C 1
ATOM 1358 O O . SER A 1 166 ? -7.201 -10.851 -4.450 1.00 94.62 166 SER A O 1
ATOM 1360 N N . ASN A 1 167 ? -6.522 -10.930 -2.308 1.00 96.19 167 ASN A N 1
ATOM 1361 C CA . ASN A 1 167 ? -5.638 -12.082 -2.462 1.00 96.19 167 ASN A CA 1
ATOM 1362 C C . ASN A 1 167 ? -5.550 -12.841 -1.135 1.00 96.19 167 ASN A C 1
ATOM 1364 O O . ASN A 1 167 ? -5.083 -12.292 -0.135 1.00 96.19 167 ASN A O 1
ATOM 1368 N N . SER A 1 168 ? -5.939 -14.114 -1.150 1.00 96.75 168 SER A N 1
ATOM 1369 C CA . SER A 1 168 ? -6.070 -14.910 0.070 1.00 96.75 168 SER A CA 1
ATOM 1370 C C . SER A 1 168 ? -4.743 -15.188 0.772 1.00 96.75 168 SER A C 1
ATOM 1372 O O . SER A 1 168 ? -4.685 -15.220 1.999 1.00 96.75 168 SER A O 1
ATOM 1374 N N . MET A 1 169 ? -3.631 -15.320 0.039 1.00 97.81 169 MET A N 1
ATOM 1375 C CA . MET A 1 169 ? -2.308 -15.461 0.661 1.00 97.81 169 MET A CA 1
ATOM 1376 C C . MET A 1 169 ? -1.911 -14.201 1.430 1.00 97.81 169 MET A C 1
ATOM 1378 O O . MET A 1 169 ? -1.368 -14.296 2.531 1.00 97.81 169 MET A O 1
ATOM 1382 N N . VAL A 1 170 ? -2.213 -13.022 0.880 1.00 98.12 170 VAL A N 1
ATOM 1383 C CA . VAL A 1 170 ? -1.964 -11.739 1.551 1.00 98.12 170 VAL A CA 1
ATOM 1384 C C . VAL A 1 170 ? -2.852 -11.595 2.792 1.00 98.12 170 VAL A C 1
ATOM 1386 O O . VAL A 1 170 ? -2.366 -11.171 3.840 1.00 98.12 170 VAL A O 1
ATOM 1389 N N . SER A 1 171 ? -4.124 -11.987 2.706 1.00 98.19 171 SER A N 1
ATOM 1390 C CA . SER A 1 171 ? -5.067 -11.963 3.831 1.00 98.19 171 SER A CA 1
ATOM 1391 C C . SER A 1 171 ? -4.678 -12.939 4.946 1.00 98.19 171 SER A C 1
ATOM 1393 O O . SER A 1 171 ? -4.620 -12.536 6.109 1.00 98.19 171 SER A O 1
ATOM 1395 N N . MET A 1 172 ? -4.302 -14.179 4.614 1.00 98.19 172 MET A N 1
ATOM 1396 C CA . MET A 1 172 ? -3.782 -15.156 5.582 1.00 98.19 172 MET A CA 1
ATOM 1397 C C . MET A 1 172 ? -2.489 -14.677 6.246 1.00 98.19 172 MET A C 1
ATOM 1399 O O . MET A 1 172 ? -2.335 -14.802 7.462 1.00 98.19 172 MET A O 1
ATOM 1403 N N . TRP A 1 173 ? -1.566 -14.090 5.479 1.00 98.38 173 TRP A N 1
ATOM 1404 C CA . TRP A 1 173 ? -0.355 -13.496 6.043 1.00 98.38 173 TRP A CA 1
ATOM 1405 C C . TRP A 1 173 ? -0.682 -12.340 6.990 1.00 98.38 173 TRP A C 1
ATOM 1407 O O . TRP A 1 173 ? -0.099 -12.260 8.073 1.00 98.38 173 TRP A O 1
ATOM 1417 N N . ALA A 1 174 ? -1.629 -11.471 6.619 1.00 98.25 174 ALA A N 1
ATOM 1418 C CA . ALA A 1 174 ? -2.052 -10.354 7.456 1.00 98.25 174 ALA A CA 1
ATOM 1419 C C . ALA A 1 174 ? -2.690 -10.832 8.764 1.00 98.25 174 ALA A C 1
ATOM 1421 O O . ALA A 1 174 ? -2.426 -10.234 9.803 1.00 98.25 174 ALA A O 1
ATOM 1422 N N . LEU A 1 175 ? -3.466 -11.920 8.724 1.00 98.12 175 LEU A N 1
ATOM 1423 C CA . LEU A 1 175 ? -4.032 -12.561 9.910 1.00 98.12 175 LEU A CA 1
ATOM 1424 C C . LEU A 1 175 ? -2.933 -13.133 10.814 1.00 98.12 175 LEU A C 1
ATOM 1426 O O . LEU A 1 175 ? -2.883 -12.803 11.996 1.00 98.12 175 LEU A O 1
ATOM 1430 N N . ALA A 1 176 ? -2.011 -13.921 10.254 1.00 97.69 176 ALA A N 1
ATOM 1431 C CA . ALA A 1 176 ? -0.913 -14.539 11.002 1.00 97.69 176 ALA A CA 1
ATOM 1432 C C . ALA A 1 176 ? 0.033 -13.509 11.645 1.00 97.69 176 ALA A C 1
ATOM 1434 O O . ALA A 1 176 ? 0.629 -13.771 12.687 1.00 97.69 176 ALA A O 1
ATOM 1435 N N . ASN A 1 177 ? 0.163 -12.332 11.031 1.00 96.12 177 ASN A N 1
ATOM 1436 C CA . ASN A 1 177 ? 1.021 -11.254 11.512 1.00 96.12 177 ASN A CA 1
ATOM 1437 C C . ASN A 1 177 ? 0.256 -10.149 12.242 1.00 96.12 177 ASN A C 1
ATOM 1439 O O . ASN A 1 177 ? 0.882 -9.165 12.646 1.00 96.12 177 ASN A O 1
ATOM 1443 N N . PHE A 1 178 ? -1.066 -10.286 12.413 1.00 95.81 178 PHE A N 1
ATOM 1444 C CA . PHE A 1 178 ? -1.908 -9.200 12.892 1.00 95.81 178 PHE A CA 1
ATOM 1445 C C . PHE A 1 178 ? -1.390 -8.686 14.225 1.00 95.81 178 PHE A C 1
ATOM 1447 O O . PHE A 1 178 ? -1.008 -7.530 14.319 1.00 95.81 178 PHE A O 1
ATOM 1454 N N . GLU A 1 179 ? -1.277 -9.545 15.232 1.00 92.62 179 GLU A N 1
ATOM 1455 C CA . GLU A 1 179 ? -0.914 -9.172 16.606 1.00 92.62 179 GLU A CA 1
ATOM 1456 C C . GLU A 1 179 ? 0.580 -8.872 16.813 1.00 92.62 179 GLU A C 1
ATOM 1458 O O . GLU A 1 179 ? 0.984 -8.471 17.901 1.00 92.62 179 GLU A O 1
ATOM 1463 N N . THR A 1 180 ? 1.412 -8.997 15.776 1.00 88.75 180 THR A N 1
ATOM 1464 C CA . THR A 1 180 ? 2.857 -8.767 15.901 1.00 88.75 180 THR A CA 1
ATOM 1465 C C . THR A 1 180 ? 3.201 -7.279 16.032 1.00 88.75 180 THR A C 1
ATOM 1467 O O . THR A 1 180 ? 2.660 -6.416 15.333 1.00 88.75 180 THR A O 1
ATOM 1470 N N . ASP A 1 181 ? 4.172 -6.960 16.890 1.00 81.94 181 ASP A N 1
ATOM 1471 C CA . ASP A 1 181 ? 4.624 -5.577 17.112 1.00 81.94 181 ASP A CA 1
ATOM 1472 C C . ASP A 1 181 ? 5.268 -4.948 15.874 1.00 81.94 181 ASP A C 1
ATOM 1474 O O . ASP A 1 181 ? 5.150 -3.741 15.657 1.00 81.94 181 ASP A O 1
ATOM 1478 N N . ILE A 1 182 ? 5.907 -5.768 15.035 1.00 82.31 182 ILE A N 1
ATOM 1479 C CA . ILE A 1 182 ? 6.651 -5.330 13.844 1.00 82.31 182 ILE A CA 1
ATOM 1480 C C . ILE A 1 182 ? 5.742 -4.532 12.896 1.00 82.31 182 ILE A C 1
ATOM 1482 O O . ILE A 1 182 ? 6.147 -3.508 12.339 1.00 82.31 182 ILE A O 1
ATOM 1486 N N . PHE A 1 183 ? 4.484 -4.955 12.751 1.00 81.38 183 PHE A N 1
ATOM 1487 C CA . PHE A 1 183 ? 3.535 -4.367 11.803 1.00 81.38 183 PHE A CA 1
ATOM 1488 C C . PHE A 1 183 ? 2.393 -3.602 12.473 1.00 81.38 183 PHE A C 1
ATOM 1490 O O . PHE A 1 183 ? 1.440 -3.195 11.806 1.00 81.38 183 PHE A O 1
ATOM 1497 N N . ARG A 1 184 ? 2.509 -3.327 13.775 1.00 82.19 184 ARG A N 1
ATOM 1498 C CA . ARG A 1 184 ? 1.494 -2.631 14.577 1.00 82.19 184 ARG A CA 1
ATOM 1499 C C . ARG A 1 184 ? 1.078 -1.283 13.986 1.00 82.19 184 ARG A C 1
ATOM 1501 O O . ARG A 1 184 ? -0.098 -0.943 13.928 1.00 82.19 184 ARG A O 1
ATOM 1508 N N . HIS A 1 185 ? 2.022 -0.548 13.408 1.00 77.94 185 HIS A N 1
ATOM 1509 C CA . HIS A 1 185 ? 1.757 0.716 12.717 1.00 77.94 185 HIS A CA 1
ATOM 1510 C C . HIS A 1 185 ? 0.927 0.590 11.421 1.00 77.94 185 HIS A C 1
ATOM 1512 O O . HIS A 1 185 ? 0.478 1.596 10.869 1.00 77.94 185 HIS A O 1
ATOM 1518 N N . LYS A 1 186 ? 0.710 -0.632 10.919 1.00 82.69 186 LYS A N 1
ATOM 1519 C CA . LYS A 1 186 ? -0.166 -0.952 9.783 1.00 82.69 186 LYS A CA 1
ATOM 1520 C C . LYS A 1 186 ? -1.468 -1.630 10.209 1.00 82.69 186 LYS A C 1
ATOM 1522 O O . LYS A 1 186 ? -2.183 -2.096 9.327 1.00 82.69 186 LYS A O 1
ATOM 1527 N N . ARG A 1 187 ? -1.831 -1.631 11.502 1.00 86.62 187 ARG A N 1
ATOM 1528 C CA . ARG A 1 187 ? -3.033 -2.288 12.063 1.00 86.62 187 ARG A CA 1
ATOM 1529 C C . ARG A 1 187 ? -4.279 -2.157 11.187 1.00 86.62 187 ARG A C 1
ATOM 1531 O O . ARG A 1 187 ? -4.884 -3.153 10.813 1.00 86.62 187 ARG A O 1
ATOM 1538 N N . ILE A 1 188 ? -4.625 -0.926 10.810 1.00 89.69 188 ILE A N 1
ATOM 1539 C CA . ILE A 1 188 ? -5.801 -0.626 9.979 1.00 89.69 188 ILE A CA 1
ATOM 1540 C C . ILE A 1 188 ? -5.719 -1.328 8.618 1.00 89.69 188 ILE A C 1
ATOM 1542 O O . ILE A 1 188 ? -6.713 -1.854 8.127 1.00 89.69 188 ILE A O 1
ATOM 1546 N N . LYS A 1 189 ? -4.541 -1.324 7.991 1.00 92.19 189 LYS A N 1
ATOM 1547 C CA . LYS A 1 189 ? -4.336 -1.931 6.676 1.00 92.19 189 LYS A CA 1
ATOM 1548 C C . LYS A 1 189 ? -4.273 -3.454 6.748 1.00 92.19 189 LYS A C 1
ATOM 1550 O O . LYS A 1 189 ? -4.822 -4.100 5.870 1.00 92.19 189 LYS A O 1
ATOM 1555 N N . LEU A 1 190 ? -3.677 -4.023 7.794 1.00 94.50 190 LEU A N 1
ATOM 1556 C CA . LEU A 1 190 ? -3.732 -5.467 8.030 1.00 94.50 190 LEU A CA 1
ATOM 1557 C C . LEU A 1 190 ? -5.175 -5.923 8.246 1.00 94.50 190 LEU A C 1
ATOM 1559 O O . LEU A 1 190 ? -5.607 -6.879 7.617 1.00 94.50 190 LEU A O 1
ATOM 1563 N N . LEU A 1 191 ? -5.948 -5.185 9.050 1.00 96.06 191 LEU A N 1
ATOM 1564 C CA . LEU A 1 191 ? -7.369 -5.465 9.233 1.00 96.06 191 LEU A CA 1
ATOM 1565 C C . LEU A 1 191 ? -8.127 -5.361 7.905 1.00 96.06 191 LEU A C 1
ATOM 1567 O O . LEU A 1 191 ? -8.937 -6.225 7.609 1.00 96.06 191 LEU A O 1
ATOM 1571 N N . ALA A 1 192 ? -7.833 -4.354 7.079 1.00 96.81 192 ALA A N 1
ATOM 1572 C CA . ALA A 1 192 ? -8.432 -4.226 5.752 1.00 96.81 192 ALA A CA 1
ATOM 1573 C C . ALA A 1 192 ? -8.159 -5.445 4.855 1.00 96.81 192 ALA A C 1
ATOM 1575 O O . ALA A 1 192 ? -9.051 -5.861 4.125 1.00 96.81 192 ALA A O 1
ATOM 1576 N N . LEU A 1 193 ? -6.950 -6.016 4.922 1.00 97.88 193 LEU A N 1
ATOM 1577 C CA . LEU A 1 193 ? -6.601 -7.240 4.201 1.00 97.88 193 LEU A CA 1
ATOM 1578 C C . LEU A 1 193 ? -7.351 -8.457 4.751 1.00 97.88 193 LEU A C 1
ATOM 1580 O O . LEU A 1 193 ? -7.899 -9.221 3.965 1.00 97.88 193 LEU A O 1
ATOM 1584 N N . ILE A 1 194 ? -7.428 -8.620 6.074 1.00 98.44 194 ILE A N 1
ATOM 1585 C CA . ILE A 1 194 ? -8.180 -9.718 6.709 1.00 98.44 194 ILE A CA 1
ATOM 1586 C C . ILE A 1 194 ? -9.658 -9.653 6.307 1.00 98.44 194 ILE A C 1
ATOM 1588 O O . ILE A 1 194 ? -10.226 -10.660 5.896 1.00 98.44 194 ILE A O 1
ATOM 1592 N N . LEU A 1 195 ? -10.247 -8.452 6.333 1.00 98.00 195 LEU A N 1
ATOM 1593 C CA . LEU A 1 195 ? -11.642 -8.229 5.954 1.00 98.00 195 LEU A CA 1
ATOM 1594 C C . LEU A 1 195 ? -11.954 -8.631 4.512 1.00 98.00 195 LEU A C 1
ATOM 1596 O O . LEU A 1 195 ? -13.115 -8.881 4.219 1.00 98.00 195 LEU A O 1
ATOM 1600 N N . ASN A 1 196 ? -10.962 -8.675 3.615 1.00 97.31 196 ASN A N 1
ATOM 1601 C CA . ASN A 1 196 ? -11.190 -9.103 2.235 1.00 97.31 196 ASN A CA 1
ATOM 1602 C C . ASN A 1 196 ? -11.629 -10.572 2.135 1.00 97.31 196 ASN A C 1
ATOM 1604 O O . ASN A 1 196 ? -12.409 -10.887 1.241 1.00 97.31 196 ASN A O 1
ATOM 1608 N N . ASP A 1 197 ? -11.140 -11.427 3.039 1.00 96.81 197 ASP A N 1
ATOM 1609 C CA . ASP A 1 197 ? -11.467 -12.858 3.090 1.00 96.81 197 ASP A CA 1
ATOM 1610 C C . ASP A 1 197 ? -12.519 -13.169 4.166 1.00 96.81 197 ASP A C 1
ATOM 1612 O O . ASP A 1 197 ? -13.368 -14.036 3.967 1.00 96.81 197 ASP A O 1
ATOM 1616 N N . ASP A 1 198 ? -12.491 -12.449 5.291 1.00 97.69 198 ASP A N 1
ATOM 1617 C CA . ASP A 1 198 ? -13.450 -12.582 6.392 1.00 97.69 198 ASP A CA 1
ATOM 1618 C C . ASP A 1 198 ? -14.055 -11.209 6.751 1.00 97.69 198 ASP A C 1
ATOM 1620 O O . ASP A 1 198 ? -13.561 -10.519 7.652 1.00 97.69 198 ASP A O 1
ATOM 1624 N N . PRO A 1 199 ? -15.134 -10.780 6.064 1.00 97.31 199 PRO A N 1
ATOM 1625 C CA . PRO A 1 199 ? -15.778 -9.486 6.306 1.00 97.31 199 PRO A CA 1
ATOM 1626 C C . PRO A 1 199 ? -16.338 -9.325 7.727 1.00 97.31 199 PRO A C 1
ATOM 1628 O O . PRO A 1 199 ? -16.536 -8.198 8.199 1.00 97.31 199 PRO A O 1
ATOM 1631 N N . ASP A 1 200 ? -16.613 -10.440 8.403 1.00 95.94 200 ASP A N 1
ATOM 1632 C CA . ASP A 1 200 ? -17.197 -10.462 9.738 1.00 95.94 200 ASP A CA 1
ATOM 1633 C C . ASP A 1 200 ? -16.144 -10.477 10.849 1.00 95.94 200 ASP A C 1
ATOM 1635 O O . ASP A 1 200 ? -16.509 -10.275 12.016 1.00 95.94 200 ASP A O 1
ATOM 1639 N N . TYR A 1 201 ? -14.857 -10.608 10.501 1.00 97.00 201 TYR A N 1
ATOM 1640 C CA . TYR A 1 201 ? -13.742 -10.598 11.440 1.00 97.00 201 TYR A CA 1
ATOM 1641 C C . TYR A 1 201 ? -13.816 -9.410 12.408 1.00 97.00 201 TYR A C 1
ATOM 1643 O O . TYR A 1 201 ? -14.010 -8.243 12.032 1.00 97.00 201 TYR A O 1
ATOM 1651 N N . ARG A 1 202 ? -13.644 -9.702 13.701 1.00 92.94 202 ARG A N 1
ATOM 1652 C CA . ARG A 1 202 ? -13.673 -8.703 14.773 1.00 92.94 202 ARG A CA 1
ATOM 1653 C C . ARG A 1 202 ? -12.398 -8.779 15.585 1.00 92.94 202 ARG A C 1
ATOM 1655 O O . ARG A 1 202 ? -12.095 -9.804 16.182 1.00 92.94 202 ARG A O 1
ATOM 1662 N N . ILE A 1 203 ? -11.709 -7.649 15.677 1.00 92.69 203 ILE A N 1
ATOM 1663 C CA . ILE A 1 203 ? -10.610 -7.490 16.628 1.00 92.69 203 ILE A CA 1
ATOM 1664 C C . ILE A 1 203 ? -11.179 -7.388 18.046 1.00 92.69 203 ILE A C 1
ATOM 1666 O O . ILE A 1 203 ? -12.311 -6.928 18.236 1.00 92.69 203 ILE A O 1
ATOM 1670 N N . SER A 1 204 ? -10.407 -7.813 19.040 1.00 94.50 204 SER A N 1
ATOM 1671 C CA . SER A 1 204 ? -10.758 -7.608 20.442 1.00 94.50 204 SER A CA 1
ATOM 1672 C C . SER A 1 204 ? -10.497 -6.153 20.850 1.00 94.50 204 SER A C 1
ATOM 1674 O O . SER A 1 204 ? -9.676 -5.458 20.249 1.00 94.50 204 SER A O 1
ATOM 1676 N N . LEU A 1 205 ? -11.184 -5.677 21.894 1.00 90.50 205 LEU A N 1
ATOM 1677 C CA . LEU A 1 205 ? -10.855 -4.381 22.499 1.00 90.50 205 LEU A CA 1
ATOM 1678 C C . LEU A 1 205 ? -9.451 -4.376 23.124 1.00 90.50 205 LEU A C 1
ATOM 1680 O O . LEU A 1 205 ? -8.830 -3.319 23.157 1.00 90.50 205 LEU A O 1
ATOM 1684 N N . GLN A 1 206 ? -8.943 -5.542 23.536 1.00 94.25 206 GLN A N 1
ATOM 1685 C CA . GLN A 1 206 ? -7.588 -5.695 24.070 1.00 94.25 206 GLN A CA 1
ATOM 1686 C C . GLN A 1 206 ? -6.524 -5.258 23.057 1.00 94.25 206 GLN A C 1
ATOM 1688 O O . GLN A 1 206 ? -5.576 -4.583 23.426 1.00 94.25 206 GLN A O 1
ATOM 1693 N N . ILE A 1 207 ? -6.718 -5.531 21.762 1.00 91.19 207 ILE A N 1
ATOM 1694 C CA . ILE A 1 207 ? -5.775 -5.082 20.723 1.00 91.19 207 ILE A CA 1
ATOM 1695 C C . ILE A 1 207 ? -5.662 -3.549 20.686 1.00 91.19 207 ILE A C 1
ATOM 1697 O O . ILE A 1 207 ? -4.595 -3.014 20.396 1.00 91.19 207 ILE A O 1
ATOM 1701 N N . ILE A 1 208 ? -6.744 -2.830 21.004 1.00 87.88 208 ILE A N 1
ATOM 1702 C CA . ILE A 1 208 ? -6.726 -1.363 21.078 1.00 87.88 208 ILE A CA 1
ATOM 1703 C C . ILE A 1 208 ? -5.952 -0.889 22.314 1.00 87.88 208 ILE A C 1
ATOM 1705 O O . ILE A 1 208 ? -5.226 0.101 22.219 1.00 87.88 208 ILE A O 1
ATOM 1709 N N . ASP A 1 209 ? -6.068 -1.602 23.437 1.00 86.06 209 ASP A N 1
ATOM 1710 C CA . ASP A 1 209 ? -5.283 -1.334 24.652 1.00 86.06 209 ASP A CA 1
ATOM 1711 C C . ASP A 1 209 ? -3.797 -1.544 24.403 1.00 86.06 209 ASP A C 1
ATOM 1713 O O . ASP A 1 209 ? -2.983 -0.665 24.689 1.00 86.06 209 ASP A O 1
ATOM 1717 N N . ASP A 1 210 ? -3.458 -2.682 23.800 1.00 87.44 210 ASP A N 1
ATOM 1718 C CA . ASP A 1 210 ? -2.083 -3.034 23.489 1.00 87.44 210 ASP A CA 1
ATOM 1719 C C . ASP A 1 210 ? -1.480 -1.985 22.548 1.00 87.44 210 ASP A C 1
ATOM 1721 O O . ASP A 1 210 ? -0.356 -1.524 22.763 1.00 87.44 210 ASP A O 1
ATOM 1725 N N . ASP A 1 211 ? -2.213 -1.576 21.506 1.00 81.88 211 ASP A N 1
ATOM 1726 C CA . ASP A 1 211 ? -1.778 -0.538 20.569 1.00 81.88 211 ASP A CA 1
ATOM 1727 C C . ASP A 1 211 ? -1.518 0.796 21.282 1.00 81.88 211 ASP A C 1
ATOM 1729 O O . ASP A 1 211 ? -0.465 1.404 21.066 1.00 81.88 211 ASP A O 1
ATOM 1733 N N . HIS A 1 212 ? -2.429 1.232 22.157 1.00 83.00 212 HIS A N 1
ATOM 1734 C CA . HIS A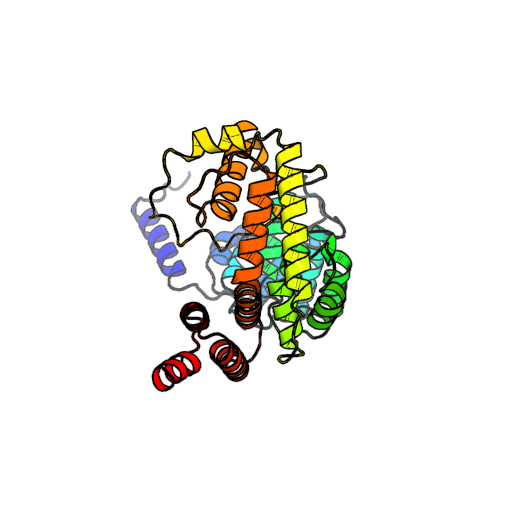 1 212 ? -2.261 2.447 22.960 1.00 83.00 212 HIS A CA 1
ATOM 1735 C C . HIS A 1 212 ? -1.018 2.375 23.847 1.00 83.00 212 HIS A C 1
ATOM 1737 O O . HIS A 1 212 ? -0.183 3.283 23.817 1.00 83.00 212 HIS A O 1
ATOM 1743 N N . GLU A 1 213 ? -0.839 1.275 24.578 1.00 82.38 213 GLU A N 1
ATOM 1744 C CA . GLU A 1 213 ? 0.316 1.087 25.453 1.00 82.38 213 GLU A CA 1
ATOM 1745 C C . GLU A 1 213 ? 1.632 1.092 24.662 1.00 82.38 213 GLU A C 1
ATOM 1747 O O . GLU A 1 213 ? 2.591 1.772 25.037 1.00 82.38 213 GLU A O 1
ATOM 1752 N N . TYR A 1 214 ? 1.679 0.390 23.528 1.00 80.25 214 TYR A N 1
ATOM 1753 C CA . TYR A 1 214 ? 2.861 0.345 22.672 1.00 80.25 214 TYR A CA 1
ATOM 1754 C C . TYR A 1 214 ? 3.250 1.724 22.150 1.00 80.25 214 TYR A C 1
ATOM 1756 O O . TYR A 1 214 ? 4.419 2.101 22.260 1.00 80.25 214 TYR A O 1
ATOM 1764 N N . PHE A 1 215 ? 2.297 2.490 21.609 1.00 73.12 215 PHE A N 1
ATOM 1765 C CA . PHE A 1 215 ? 2.606 3.822 21.091 1.00 73.12 215 PHE A CA 1
ATOM 1766 C C . PHE A 1 215 ? 3.028 4.778 22.206 1.00 73.12 215 PHE A C 1
ATOM 1768 O O . PHE A 1 215 ? 3.954 5.555 21.996 1.00 73.12 215 PHE A O 1
ATOM 1775 N N . ASN A 1 216 ? 2.447 4.673 23.404 1.00 72.06 216 ASN A N 1
ATOM 1776 C CA . ASN A 1 216 ? 2.894 5.467 24.548 1.00 72.06 216 ASN A CA 1
ATOM 1777 C C . ASN A 1 216 ? 4.319 5.106 24.974 1.00 72.06 216 ASN A C 1
ATOM 1779 O O . ASN A 1 216 ? 5.139 6.000 25.176 1.00 72.06 216 ASN A O 1
ATOM 1783 N N . ARG A 1 217 ? 4.653 3.811 25.074 1.00 74.69 217 ARG A N 1
ATOM 1784 C CA . ARG A 1 217 ? 6.023 3.372 25.396 1.00 74.69 217 ARG A CA 1
ATOM 1785 C C . ARG A 1 217 ? 7.025 3.863 24.354 1.00 74.69 217 ARG A C 1
ATOM 1787 O O . ARG A 1 217 ? 8.097 4.340 24.726 1.00 74.69 217 ARG A O 1
ATOM 1794 N N . HIS A 1 218 ? 6.674 3.759 23.074 1.00 67.50 218 HIS A N 1
ATOM 1795 C CA . HIS A 1 218 ? 7.521 4.206 21.974 1.00 67.50 218 HIS A CA 1
ATOM 1796 C C . HIS A 1 218 ? 7.758 5.720 22.020 1.00 67.50 218 HIS A C 1
ATOM 1798 O O . HIS A 1 218 ? 8.908 6.158 22.051 1.00 67.50 218 HIS A O 1
ATOM 1804 N N . ASP A 1 219 ? 6.690 6.512 22.117 1.00 64.06 219 ASP A N 1
ATOM 1805 C CA . ASP A 1 219 ? 6.781 7.972 22.160 1.00 64.06 219 ASP A CA 1
ATOM 1806 C C . ASP A 1 219 ? 7.599 8.427 23.388 1.00 64.06 219 ASP A C 1
ATOM 1808 O O . ASP A 1 219 ? 8.474 9.287 23.273 1.00 64.06 219 ASP A O 1
ATOM 1812 N N . MET A 1 220 ? 7.424 7.784 24.550 1.00 68.12 220 MET A N 1
ATOM 1813 C CA . MET A 1 220 ? 8.217 8.061 25.758 1.00 68.12 220 MET A CA 1
ATOM 1814 C C . MET A 1 220 ? 9.705 7.721 25.611 1.00 68.12 220 MET A C 1
ATOM 1816 O O . MET A 1 220 ? 10.553 8.446 26.139 1.00 68.12 220 MET A O 1
ATOM 1820 N N . ALA A 1 221 ? 10.046 6.635 24.915 1.00 67.50 221 ALA A N 1
ATOM 1821 C CA . ALA A 1 221 ? 11.438 6.300 24.624 1.00 67.50 221 ALA A CA 1
ATOM 1822 C C . ALA A 1 221 ? 12.082 7.366 23.722 1.00 67.50 221 ALA A C 1
ATOM 1824 O O . ALA A 1 221 ? 13.175 7.849 24.024 1.00 67.50 221 ALA A O 1
ATOM 1825 N N . VAL A 1 222 ? 11.356 7.801 22.687 1.00 61.72 222 VAL A N 1
ATOM 1826 C CA . VAL A 1 222 ? 11.784 8.856 21.760 1.00 61.72 222 VAL A CA 1
ATOM 1827 C C . VAL A 1 222 ? 12.001 10.193 22.485 1.00 61.72 222 VAL A C 1
ATOM 1829 O O . VAL A 1 222 ? 13.010 10.859 22.249 1.00 61.72 222 VAL A O 1
ATOM 1832 N N . TYR A 1 223 ? 11.119 10.573 23.419 1.00 61.00 223 TYR A N 1
ATOM 1833 C CA . TYR A 1 223 ? 11.297 11.774 24.252 1.00 61.00 223 TYR A CA 1
ATOM 1834 C C . TYR A 1 223 ? 12.609 11.755 25.038 1.00 61.00 223 TYR A C 1
ATOM 1836 O O . TYR A 1 223 ? 13.365 12.734 25.020 1.00 61.00 223 TYR A O 1
ATOM 1844 N N . LYS A 1 224 ? 12.876 10.632 25.717 1.00 64.69 224 LYS A N 1
ATOM 1845 C CA . LYS A 1 224 ? 14.082 10.448 26.532 1.00 64.69 224 LYS A CA 1
ATOM 1846 C C . LYS A 1 224 ? 15.342 10.520 25.676 1.00 64.69 224 LYS A C 1
ATOM 1848 O O . LYS A 1 224 ? 16.279 11.229 26.032 1.00 64.69 224 LYS A O 1
ATOM 1853 N N . GLU A 1 225 ? 15.351 9.833 24.537 1.00 62.22 225 GLU A N 1
ATOM 1854 C CA . GLU A 1 225 ? 16.508 9.795 23.641 1.00 62.22 225 GLU A CA 1
ATOM 1855 C C . GLU A 1 225 ? 16.812 11.160 23.008 1.00 62.22 225 GLU A C 1
ATOM 1857 O O . GLU A 1 225 ? 17.971 11.567 22.913 1.00 62.22 225 GLU A O 1
ATOM 1862 N N . ALA A 1 226 ? 15.782 11.917 22.626 1.00 57.19 226 ALA A N 1
ATOM 1863 C CA . ALA A 1 226 ? 15.950 13.229 22.007 1.00 57.19 226 ALA A CA 1
ATOM 1864 C C . ALA A 1 226 ? 16.431 14.324 22.987 1.00 57.19 226 ALA A C 1
ATOM 1866 O O . ALA A 1 226 ? 16.616 15.481 22.581 1.00 57.19 226 ALA A O 1
ATOM 1867 N N . GLY A 1 227 ? 16.592 14.002 24.280 1.00 54.22 227 GLY A N 1
ATOM 1868 C CA . GLY A 1 227 ? 16.882 14.978 25.334 1.00 54.22 227 GLY A CA 1
ATOM 1869 C C . GLY A 1 227 ? 15.870 16.127 25.323 1.00 54.22 227 GLY A C 1
ATOM 1870 O O . GLY A 1 227 ? 16.229 17.290 25.544 1.00 54.22 227 GLY A O 1
ATOM 1871 N N . ILE A 1 228 ? 14.633 15.840 24.904 1.00 53.50 228 ILE A N 1
ATOM 1872 C CA . ILE A 1 228 ? 13.536 16.798 24.908 1.00 53.50 228 ILE A CA 1
ATOM 1873 C C . ILE A 1 228 ? 13.028 16.830 26.335 1.00 53.50 228 ILE A C 1
ATOM 1875 O O . ILE A 1 228 ? 12.345 15.915 26.786 1.00 53.50 228 ILE A O 1
ATOM 1879 N N . ASP A 1 229 ? 13.353 17.913 27.028 1.00 50.41 229 ASP A N 1
ATOM 1880 C CA . ASP A 1 229 ? 12.604 18.278 28.210 1.00 50.41 229 ASP A CA 1
ATOM 1881 C C . ASP A 1 229 ? 11.192 18.677 27.760 1.00 50.41 229 ASP A C 1
ATOM 1883 O O . ASP A 1 229 ? 10.993 19.672 27.051 1.00 50.41 229 ASP A O 1
ATOM 1887 N N . ILE A 1 230 ? 10.216 17.853 28.141 1.00 47.34 230 ILE A N 1
ATOM 1888 C CA . ILE A 1 230 ? 8.794 18.059 27.861 1.00 47.34 230 ILE A CA 1
ATOM 1889 C C . ILE A 1 230 ? 8.357 19.450 28.358 1.00 47.34 230 ILE A C 1
ATOM 1891 O O . ILE A 1 230 ? 7.482 20.062 27.746 1.00 47.34 230 ILE A O 1
ATOM 1895 N N . GLN A 1 231 ? 9.013 20.004 29.387 1.00 40.47 231 GLN A N 1
ATOM 1896 C CA . GLN A 1 231 ? 8.753 21.344 29.913 1.00 40.47 231 GLN A CA 1
ATOM 1897 C C . GLN A 1 231 ? 9.215 22.471 28.972 1.00 40.47 231 GLN A C 1
ATOM 1899 O O . GLN A 1 231 ? 8.469 23.423 28.744 1.00 40.47 231 GLN A O 1
ATOM 1904 N N . LEU A 1 232 ? 10.388 22.358 28.339 1.00 35.22 232 LEU A N 1
ATOM 1905 C CA . LEU A 1 232 ? 10.920 23.382 27.419 1.00 35.22 232 LEU A CA 1
ATOM 1906 C C . LEU A 1 232 ? 10.190 23.421 26.067 1.00 35.22 232 LEU A C 1
ATOM 1908 O O . LEU A 1 232 ? 10.072 24.482 25.452 1.00 35.22 232 LEU A O 1
ATOM 1912 N N . GLY A 1 233 ? 9.638 22.290 25.623 1.00 41.22 233 GLY A N 1
ATOM 1913 C CA . GLY A 1 233 ? 8.773 22.230 24.441 1.00 41.22 233 GLY A CA 1
ATOM 1914 C C . GLY A 1 233 ? 7.475 23.027 24.561 1.00 41.22 233 GLY A C 1
ATOM 1915 O O . GLY A 1 233 ? 6.965 23.570 23.576 1.00 41.22 233 GLY A O 1
ATOM 1916 N N . ARG A 1 234 ? 6.953 23.127 25.786 1.00 44.38 234 ARG A N 1
ATOM 1917 C CA . ARG A 1 234 ? 5.703 23.829 26.110 1.00 44.38 234 ARG A CA 1
ATOM 1918 C C . ARG A 1 234 ? 5.837 25.344 25.982 1.00 44.38 234 ARG A C 1
ATOM 1920 O O . ARG A 1 234 ? 4.909 26.003 25.530 1.00 44.38 234 ARG A O 1
ATOM 1927 N N . ILE A 1 235 ? 7.010 25.889 26.304 1.00 35.47 235 ILE A N 1
ATOM 1928 C CA . ILE A 1 235 ? 7.291 27.330 26.198 1.00 35.47 235 ILE A CA 1
ATOM 1929 C C . ILE A 1 235 ? 7.364 27.773 24.724 1.00 35.47 235 ILE A C 1
ATOM 1931 O O . ILE A 1 235 ? 6.952 28.883 24.392 1.00 35.47 235 ILE A O 1
ATOM 1935 N N . PHE A 1 236 ? 7.836 26.902 23.824 1.00 34.00 236 PHE A N 1
ATOM 1936 C CA . PHE A 1 236 ? 7.981 27.222 22.398 1.00 34.00 236 PHE A CA 1
ATOM 1937 C C . PHE A 1 236 ? 6.699 27.037 21.572 1.00 34.00 236 PHE A C 1
ATOM 1939 O O . PHE A 1 236 ? 6.478 27.804 20.640 1.00 34.00 236 PHE A O 1
ATOM 1946 N N . SER A 1 237 ? 5.845 26.066 21.911 1.00 42.88 237 SER A N 1
ATOM 1947 C CA . SER A 1 237 ? 4.589 25.789 21.186 1.00 42.88 237 SER A CA 1
ATOM 1948 C C . SER A 1 237 ? 3.419 26.703 21.584 1.00 42.88 237 SER A C 1
ATOM 1950 O O . SER A 1 237 ? 2.441 26.803 20.847 1.00 42.88 237 SER A O 1
ATOM 1952 N N . GLY A 1 238 ? 3.536 27.446 22.692 1.00 33.16 238 GLY A N 1
ATOM 1953 C CA . GLY A 1 238 ? 2.562 28.460 23.125 1.00 33.16 238 GLY A CA 1
ATOM 1954 C C . GLY A 1 238 ? 2.520 29.739 22.272 1.00 33.16 238 GLY A C 1
ATOM 1955 O O . GLY A 1 238 ? 1.743 30.648 22.563 1.00 33.16 238 GLY A O 1
ATOM 1956 N N . ARG A 1 239 ? 3.333 29.842 21.213 1.00 34.28 239 ARG A N 1
ATOM 1957 C CA . ARG A 1 239 ? 3.206 30.889 20.192 1.00 34.28 239 ARG A CA 1
ATOM 1958 C C . ARG A 1 239 ? 3.077 30.239 18.816 1.00 34.28 239 ARG A C 1
ATOM 1960 O O . ARG A 1 239 ? 4.033 29.654 18.329 1.00 34.28 239 ARG A O 1
ATOM 1967 N N . PHE A 1 240 ? 1.919 30.456 18.192 1.00 34.31 240 PHE A N 1
ATOM 1968 C CA . PHE A 1 240 ? 1.575 30.155 16.795 1.00 34.31 240 PHE A CA 1
ATOM 1969 C C . PHE A 1 240 ? 1.201 28.707 16.454 1.00 34.31 240 PHE A C 1
ATOM 1971 O O . PHE A 1 240 ? 1.962 28.012 15.796 1.00 34.31 240 PHE A O 1
ATOM 1978 N N . LEU A 1 241 ? -0.046 28.317 16.722 1.00 31.08 241 LEU A N 1
ATOM 1979 C CA . LEU A 1 241 ? -0.807 27.501 15.768 1.00 31.08 241 LEU A CA 1
ATOM 1980 C C . LEU A 1 241 ? -2.217 28.094 15.670 1.00 31.08 241 LEU A C 1
ATOM 1982 O O . LEU A 1 241 ? -3.020 27.972 16.589 1.00 31.08 241 LEU A O 1
ATOM 1986 N N . GLN A 1 242 ? -2.471 28.839 14.591 1.00 32.25 242 GLN A N 1
ATOM 1987 C CA . GLN A 1 242 ? -3.821 29.261 14.219 1.00 32.25 242 GLN A CA 1
ATOM 1988 C C . GLN A 1 242 ? -4.586 28.048 13.673 1.00 32.25 242 GLN A C 1
ATOM 1990 O O . GLN A 1 242 ? -4.027 27.244 12.934 1.00 32.25 242 GLN A O 1
ATOM 1995 N N . GLU A 1 243 ? -5.872 27.969 14.005 1.00 31.83 243 GLU A N 1
ATOM 1996 C CA . GLU A 1 243 ? -6.828 26.871 13.764 1.00 31.83 243 GLU A CA 1
ATOM 1997 C C . GLU A 1 243 ? -7.159 26.573 12.277 1.00 31.83 243 GLU A C 1
ATOM 1999 O O . GLU A 1 243 ? -8.226 26.046 11.973 1.00 31.83 243 GLU A O 1
ATOM 2004 N N . ARG A 1 244 ? -6.313 26.956 11.306 1.00 31.75 244 ARG A N 1
ATOM 2005 C CA . ARG A 1 244 ? -6.670 26.938 9.869 1.00 31.75 244 ARG A CA 1
ATOM 2006 C C . ARG A 1 244 ? -5.934 25.943 8.968 1.00 31.75 244 ARG A C 1
ATOM 2008 O O . ARG A 1 244 ? -6.337 25.827 7.815 1.00 31.75 244 ARG A O 1
ATOM 2015 N N . ASP A 1 245 ? -4.975 25.165 9.465 1.00 30.20 245 ASP A N 1
ATOM 2016 C CA . ASP A 1 245 ? -4.198 24.220 8.630 1.00 30.20 245 ASP A CA 1
ATOM 2017 C C . ASP A 1 245 ? -4.683 22.748 8.710 1.00 30.20 245 ASP A C 1
ATOM 2019 O O . ASP A 1 245 ? -3.999 21.815 8.284 1.00 30.20 245 ASP A O 1
ATOM 2023 N N . ASP A 1 246 ? -5.891 22.512 9.230 1.00 36.75 246 ASP A N 1
ATOM 2024 C CA . ASP A 1 246 ? -6.279 21.228 9.836 1.00 36.75 246 ASP A CA 1
ATOM 2025 C C . ASP A 1 246 ? -6.882 20.150 8.904 1.00 36.75 246 ASP A C 1
ATOM 2027 O O . ASP A 1 246 ? -7.516 19.216 9.394 1.00 36.75 246 ASP A O 1
ATOM 2031 N N . PHE A 1 247 ? -6.676 20.178 7.578 1.00 30.70 247 PHE A N 1
ATOM 2032 C CA . PHE A 1 247 ? -7.281 19.146 6.703 1.00 30.70 247 PHE A CA 1
ATOM 2033 C C . PHE A 1 247 ? -6.396 18.433 5.670 1.00 30.70 247 PHE A C 1
ATOM 2035 O O . PHE A 1 247 ? -6.891 17.509 5.023 1.00 30.70 247 PHE A O 1
ATOM 2042 N N . GLU A 1 248 ? -5.095 18.721 5.560 1.00 33.03 248 GLU A N 1
ATOM 2043 C CA . GLU A 1 248 ? -4.249 18.057 4.541 1.00 33.03 248 GLU A CA 1
ATOM 2044 C C . GLU A 1 248 ? -3.179 17.085 5.082 1.00 33.03 248 GLU A C 1
ATOM 2046 O O . GLU A 1 248 ? -2.649 16.274 4.322 1.00 33.03 248 GLU A O 1
ATOM 2051 N N . ILE A 1 249 ? -2.905 17.050 6.393 1.00 35.41 249 ILE A N 1
ATOM 2052 C CA . ILE A 1 249 ? -1.720 16.354 6.953 1.00 35.41 249 ILE A CA 1
ATOM 2053 C C . ILE A 1 249 ? -2.094 15.139 7.833 1.00 35.41 249 ILE A C 1
ATOM 2055 O O . ILE A 1 249 ? -1.472 14.872 8.855 1.00 35.41 249 ILE A O 1
ATOM 2059 N N . ILE A 1 250 ? -3.120 14.364 7.458 1.00 31.45 250 ILE A N 1
ATOM 2060 C CA . ILE A 1 250 ? -3.431 13.064 8.113 1.00 31.45 250 ILE A CA 1
ATOM 2061 C C . ILE A 1 250 ? -3.256 11.876 7.140 1.00 31.45 250 ILE A C 1
ATOM 2063 O O . ILE A 1 250 ? -3.438 10.719 7.506 1.00 31.45 250 ILE A O 1
ATOM 2067 N N . SER A 1 251 ? -2.826 12.115 5.895 1.00 31.78 251 SER A N 1
ATOM 2068 C CA . SER A 1 251 ? -2.559 11.029 4.931 1.00 31.78 251 SER A CA 1
ATOM 2069 C C . SER A 1 251 ? -1.161 10.399 5.046 1.00 31.78 251 SER A C 1
ATOM 2071 O O . SER A 1 251 ? -0.909 9.373 4.419 1.00 31.78 251 SER A O 1
ATOM 2073 N N . ASP A 1 252 ? -0.296 10.958 5.898 1.00 32.81 252 ASP A N 1
ATOM 2074 C CA . ASP A 1 252 ? 1.156 10.740 5.878 1.00 32.81 252 ASP A CA 1
ATOM 2075 C C . ASP A 1 252 ? 1.721 10.258 7.235 1.00 32.81 252 ASP A C 1
ATOM 2077 O O . ASP A 1 252 ? 2.878 10.528 7.567 1.00 32.81 252 ASP A O 1
ATOM 2081 N N . PHE A 1 253 ? 0.924 9.545 8.048 1.00 36.78 253 PHE A N 1
ATOM 2082 C CA . PHE A 1 253 ? 1.475 8.796 9.186 1.00 36.78 253 PHE A CA 1
ATOM 2083 C C . PHE A 1 253 ? 2.320 7.632 8.651 1.00 36.78 253 PHE A C 1
ATOM 2085 O O . PHE A 1 253 ? 1.823 6.544 8.352 1.00 36.78 253 PHE A O 1
ATOM 2092 N N . ASP A 1 254 ? 3.609 7.912 8.495 1.00 39.62 254 ASP A N 1
ATOM 2093 C CA . ASP A 1 254 ? 4.642 6.964 8.120 1.00 39.62 254 ASP A CA 1
ATOM 2094 C C . ASP A 1 254 ? 5.745 6.955 9.200 1.00 39.62 254 ASP A C 1
ATOM 2096 O O . ASP A 1 254 ? 6.584 7.863 9.216 1.00 39.62 254 ASP A O 1
ATOM 2100 N N . PRO A 1 255 ? 5.787 5.945 10.091 1.00 36.31 255 PRO A N 1
ATOM 2101 C CA . PRO A 1 255 ? 6.883 5.776 11.049 1.00 36.31 255 PRO A CA 1
ATOM 2102 C C . PRO A 1 255 ? 8.253 5.532 10.383 1.00 36.31 255 PRO A C 1
ATOM 2104 O O . PRO A 1 255 ? 9.270 5.523 11.064 1.00 36.31 255 PRO A O 1
ATOM 2107 N N . ALA A 1 256 ? 8.335 5.409 9.053 1.00 40.94 256 ALA A N 1
ATOM 2108 C CA . ALA A 1 256 ? 9.585 5.359 8.296 1.00 40.94 256 ALA A CA 1
ATOM 2109 C C . ALA A 1 256 ? 10.107 6.733 7.821 1.00 40.94 256 ALA A C 1
ATOM 2111 O O . ALA A 1 256 ? 11.233 6.809 7.321 1.00 40.94 256 ALA A O 1
ATOM 2112 N N . LYS A 1 257 ? 9.398 7.854 8.055 1.00 41.41 257 LYS A N 1
ATOM 2113 C CA . LYS A 1 257 ? 10.099 9.158 8.138 1.00 41.41 257 LYS A CA 1
ATOM 2114 C C . LYS A 1 257 ? 10.993 9.219 9.391 1.00 41.41 257 LYS A C 1
ATOM 2116 O O . LYS A 1 257 ? 11.848 10.100 9.478 1.00 41.41 257 LYS A O 1
ATOM 2121 N N . GLU A 1 258 ? 10.853 8.263 10.319 1.00 40.84 258 GLU A N 1
ATOM 2122 C CA . GLU A 1 258 ? 11.589 8.170 11.580 1.00 40.84 258 GLU A CA 1
ATOM 2123 C C . GLU A 1 258 ? 12.731 7.126 11.591 1.00 40.84 258 GLU A C 1
ATOM 2125 O O . GLU A 1 258 ? 12.891 6.362 12.536 1.00 40.84 258 GLU A O 1
ATOM 2130 N N . ASN A 1 259 ? 13.638 7.170 10.608 1.00 36.22 259 ASN A N 1
ATOM 2131 C CA . ASN A 1 259 ? 14.986 6.585 10.753 1.00 36.22 259 ASN A CA 1
ATOM 2132 C C . ASN A 1 259 ? 15.856 7.409 11.743 1.00 36.22 259 ASN A C 1
ATOM 2134 O O . ASN A 1 259 ? 16.896 7.954 11.361 1.00 36.22 259 ASN A O 1
ATOM 2138 N N . TRP A 1 260 ? 15.424 7.555 13.003 1.00 38.28 260 TRP A N 1
ATOM 2139 C CA . TRP A 1 260 ? 16.197 8.228 14.066 1.00 38.28 260 TRP A CA 1
ATOM 2140 C C . TRP A 1 260 ? 17.117 7.269 14.812 1.00 38.28 260 TRP A C 1
ATOM 2142 O O . TRP A 1 260 ? 18.198 7.667 15.239 1.00 38.28 260 TRP A O 1
ATOM 2152 N N . LEU A 1 261 ? 16.747 5.993 14.878 1.00 36.38 261 LEU A N 1
ATOM 2153 C CA . LEU A 1 261 ? 17.533 4.967 15.539 1.00 36.38 261 LEU A CA 1
ATOM 2154 C C . LEU A 1 261 ? 18.269 4.122 14.501 1.00 36.38 261 LEU A C 1
ATOM 2156 O O . LEU A 1 261 ? 17.702 3.319 13.770 1.00 36.38 261 LEU A O 1
ATOM 2160 N N . SER A 1 262 ? 19.568 4.391 14.421 1.00 34.66 262 SER A N 1
ATOM 2161 C CA . SER A 1 262 ? 20.604 3.712 13.642 1.00 34.66 262 SER A CA 1
ATOM 2162 C C . SER A 1 262 ? 20.278 2.295 13.127 1.00 34.66 262 SER A C 1
ATOM 2164 O O . SER A 1 262 ? 20.376 1.321 13.867 1.00 34.66 262 SER A O 1
ATOM 2166 N N . LYS A 1 263 ? 20.043 2.169 11.811 1.00 31.80 263 LYS A N 1
ATOM 2167 C CA . LYS A 1 263 ? 20.893 1.403 10.869 1.00 31.80 263 LYS A CA 1
ATOM 2168 C C . LYS A 1 263 ? 20.321 1.429 9.443 1.00 31.80 263 LYS A C 1
ATOM 2170 O O . LYS A 1 263 ? 19.346 0.765 9.137 1.00 31.80 263 LYS A O 1
ATOM 2175 N N . GLY A 1 264 ? 21.033 2.135 8.560 1.00 31.62 264 GLY A N 1
ATOM 2176 C CA . GLY A 1 264 ? 21.170 1.767 7.146 1.00 31.62 264 GLY A CA 1
ATOM 2177 C C . GLY A 1 264 ? 20.052 2.173 6.181 1.00 31.62 264 GLY A C 1
ATOM 2178 O O . GLY A 1 264 ? 19.242 1.342 5.804 1.00 31.62 264 GLY A O 1
ATOM 2179 N N . GLY A 1 265 ? 20.123 3.403 5.653 1.00 27.59 265 GLY A N 1
ATOM 2180 C CA . GLY A 1 265 ? 19.530 3.748 4.350 1.00 27.59 265 GLY A CA 1
ATOM 2181 C C . GLY A 1 265 ? 18.569 4.935 4.369 1.00 27.59 265 GLY A C 1
ATOM 2182 O O . GLY A 1 265 ? 17.362 4.768 4.244 1.00 27.59 265 GLY A O 1
ATOM 2183 N N . SER A 1 266 ? 19.087 6.157 4.497 1.00 33.22 266 SER A N 1
ATOM 2184 C CA . SER A 1 266 ? 18.281 7.380 4.432 1.00 33.22 266 SER A CA 1
ATOM 2185 C C . SER A 1 266 ? 18.263 7.984 3.030 1.00 33.22 266 SER A C 1
ATOM 2187 O O . SER A 1 266 ? 19.297 8.295 2.444 1.00 33.22 266 SER A O 1
ATOM 2189 N N . MET A 1 267 ? 17.062 8.271 2.532 1.00 26.22 267 MET A N 1
ATOM 2190 C CA . MET A 1 267 ? 16.852 9.512 1.800 1.00 26.22 267 MET A CA 1
ATOM 2191 C C . MET A 1 267 ? 16.896 10.616 2.862 1.00 26.22 267 MET A C 1
ATOM 2193 O O . MET A 1 267 ? 16.035 10.696 3.737 1.00 26.22 267 MET A O 1
ATOM 2197 N N . HIS A 1 268 ? 17.992 11.366 2.887 1.00 34.53 268 HIS A N 1
ATOM 2198 C CA . HIS A 1 268 ? 18.311 12.271 3.979 1.00 34.53 268 HIS A CA 1
ATOM 2199 C C . HIS A 1 268 ? 17.442 13.546 3.946 1.00 34.53 268 HIS A C 1
ATOM 2201 O O . HIS A 1 268 ? 17.903 14.617 3.572 1.00 34.53 268 HIS A O 1
ATOM 2207 N N . ILE A 1 269 ? 16.228 13.481 4.508 1.00 32.38 269 ILE A N 1
ATOM 2208 C CA . ILE A 1 269 ? 15.700 14.620 5.298 1.00 32.38 269 ILE A CA 1
ATOM 2209 C C . ILE A 1 269 ? 16.690 14.964 6.428 1.00 32.38 269 ILE A C 1
ATOM 2211 O O . ILE A 1 269 ? 16.753 16.094 6.910 1.00 32.38 269 ILE A O 1
ATOM 2215 N N . ASN A 1 270 ? 17.529 13.990 6.797 1.00 38.41 270 ASN A N 1
ATOM 2216 C CA . ASN A 1 270 ? 18.598 14.129 7.761 1.00 38.41 270 ASN A CA 1
ATOM 2217 C C . ASN A 1 270 ? 19.647 15.209 7.449 1.00 38.41 270 ASN A C 1
ATOM 2219 O O . ASN A 1 270 ? 20.259 15.667 8.414 1.00 38.41 270 ASN A O 1
ATOM 2223 N N . ASP A 1 271 ? 19.800 15.633 6.190 1.00 37.38 271 ASP A N 1
ATOM 2224 C CA . ASP A 1 271 ? 20.845 16.579 5.763 1.00 37.38 271 ASP A CA 1
ATOM 2225 C C . ASP A 1 271 ? 20.347 18.032 5.669 1.00 37.38 271 ASP A C 1
ATOM 2227 O O . ASP A 1 271 ? 21.152 18.957 5.625 1.00 37.38 271 ASP A O 1
ATOM 2231 N N . TYR A 1 272 ? 19.027 18.251 5.677 1.00 33.31 272 TYR A N 1
ATOM 2232 C CA . TYR A 1 272 ? 18.430 19.587 5.528 1.00 33.31 272 TYR A CA 1
ATOM 2233 C C . TYR A 1 272 ? 18.032 20.242 6.848 1.00 33.31 272 TYR A C 1
ATOM 2235 O O . TYR A 1 272 ? 17.853 21.457 6.914 1.00 33.31 272 TYR A O 1
ATOM 2243 N N . PHE A 1 273 ? 17.906 19.454 7.912 1.00 36.53 273 PHE A N 1
ATOM 2244 C CA . PHE A 1 273 ? 17.420 19.938 9.194 1.00 36.53 273 PHE A CA 1
ATOM 2245 C C . PHE A 1 273 ? 18.467 19.718 10.275 1.00 36.53 273 PHE A C 1
ATOM 2247 O O . PHE A 1 273 ? 18.906 18.589 10.518 1.00 36.53 273 PHE A O 1
ATOM 2254 N N . SER A 1 274 ? 18.847 20.806 10.949 1.00 54.28 274 SER A N 1
ATOM 2255 C CA . SER A 1 274 ? 19.674 20.733 12.151 1.00 54.28 274 SER A CA 1
ATOM 2256 C C . SER A 1 274 ? 19.016 19.819 13.191 1.00 54.28 274 SER A C 1
ATOM 2258 O O . SER A 1 274 ? 17.794 19.627 13.185 1.00 54.28 274 SER A O 1
ATOM 2260 N N . LYS A 1 275 ? 19.818 19.267 14.114 1.00 59.88 275 LYS A N 1
ATOM 2261 C CA . LYS A 1 275 ? 19.301 18.487 15.255 1.00 59.88 275 LYS A CA 1
ATOM 2262 C C . LYS A 1 275 ? 18.158 19.225 15.972 1.00 59.88 275 LYS A C 1
ATOM 2264 O O . LYS A 1 275 ? 17.180 18.591 16.347 1.00 59.88 275 LYS A O 1
ATOM 2269 N N . ASP A 1 276 ? 18.219 20.554 16.045 1.00 55.75 276 ASP A N 1
ATOM 2270 C CA . ASP A 1 276 ? 17.191 21.390 16.675 1.00 55.75 276 ASP A CA 1
ATOM 2271 C C . ASP A 1 276 ? 15.907 21.537 15.859 1.00 55.75 276 ASP A C 1
ATOM 2273 O O . ASP A 1 276 ? 14.825 21.635 16.435 1.00 55.75 276 ASP A O 1
ATOM 2277 N N . HIS A 1 277 ? 15.991 21.576 14.527 1.00 53.59 277 HIS A N 1
ATOM 2278 C CA . HIS A 1 277 ? 14.796 21.632 13.685 1.00 53.59 277 HIS A CA 1
ATOM 2279 C C . HIS A 1 277 ? 14.048 20.299 13.721 1.00 53.59 277 HIS A C 1
ATOM 2281 O O . HIS A 1 277 ? 12.833 20.262 13.871 1.00 53.59 277 HIS A O 1
ATOM 2287 N N . LYS A 1 278 ? 14.793 19.196 13.669 1.00 55.94 278 LYS A N 1
ATOM 2288 C CA . LYS A 1 278 ? 14.272 17.846 13.875 1.00 55.94 278 LYS A CA 1
ATOM 2289 C C . LYS A 1 278 ? 13.596 17.703 15.240 1.00 55.94 278 LYS A C 1
ATOM 2291 O O . LYS A 1 278 ? 12.466 17.227 15.318 1.00 55.94 278 LYS A O 1
ATOM 2296 N N . LYS A 1 279 ? 14.265 18.174 16.299 1.00 54.62 279 LYS A N 1
ATOM 2297 C CA . LYS A 1 279 ? 13.727 18.224 17.665 1.00 54.62 279 LYS A CA 1
ATOM 2298 C C . LYS A 1 279 ? 12.425 19.029 17.717 1.00 54.62 279 LYS A C 1
ATOM 2300 O O . LYS A 1 279 ? 11.462 18.547 18.293 1.00 54.62 279 LYS A O 1
ATOM 2305 N N . ARG A 1 280 ? 12.368 20.199 17.065 1.00 55.06 280 ARG A N 1
ATOM 2306 C CA . ARG A 1 280 ? 11.159 21.039 16.961 1.00 55.06 280 ARG A CA 1
ATOM 2307 C C . ARG A 1 280 ? 10.020 20.381 16.186 1.00 55.06 280 ARG A C 1
ATOM 2309 O O . ARG A 1 280 ? 8.906 20.376 16.684 1.00 55.06 280 ARG A O 1
ATOM 2316 N N . TYR A 1 281 ? 10.287 19.783 15.030 1.00 56.88 281 TYR A N 1
ATOM 2317 C CA . TYR A 1 281 ? 9.260 19.103 14.236 1.00 56.88 281 TYR A CA 1
ATOM 2318 C C . TYR A 1 281 ? 8.652 17.909 14.983 1.00 56.88 281 TYR A C 1
ATOM 2320 O O . TYR A 1 281 ? 7.434 17.741 15.021 1.00 56.88 281 TYR A O 1
ATOM 2328 N N . LEU A 1 282 ? 9.500 17.101 15.625 1.00 55.84 282 LEU A N 1
ATOM 2329 C CA . LEU A 1 282 ? 9.065 16.011 16.495 1.00 55.84 282 LEU A CA 1
ATOM 2330 C C . LEU A 1 282 ? 8.223 16.548 17.660 1.00 55.84 282 LEU A C 1
ATOM 2332 O O . LEU A 1 282 ? 7.164 16.006 17.962 1.00 55.84 282 LEU A O 1
ATOM 2336 N N . LEU A 1 283 ? 8.653 17.660 18.257 1.00 54.62 283 LEU A N 1
ATOM 2337 C CA . LEU A 1 283 ? 7.934 18.323 19.334 1.00 54.62 283 LEU A CA 1
ATOM 2338 C C . LEU A 1 283 ? 6.563 18.843 18.897 1.00 54.62 283 LEU A C 1
ATOM 2340 O O . LEU A 1 283 ? 5.597 18.612 19.607 1.00 54.62 283 LEU A O 1
ATOM 2344 N N . GLU A 1 284 ? 6.454 19.489 17.736 1.00 54.06 284 GLU A N 1
ATOM 2345 C CA . GLU A 1 284 ? 5.191 19.975 17.166 1.00 54.06 284 GLU A CA 1
ATOM 2346 C C . GLU A 1 284 ? 4.249 18.826 16.792 1.00 54.06 284 GLU A C 1
ATOM 2348 O O . GLU A 1 284 ? 3.055 18.883 17.079 1.00 54.06 284 GLU A O 1
ATOM 2353 N N . ARG A 1 285 ? 4.769 17.753 16.186 1.00 58.78 285 ARG A N 1
ATOM 2354 C CA . ARG A 1 285 ? 3.985 16.565 15.820 1.00 58.78 285 ARG A CA 1
ATOM 2355 C C . ARG A 1 285 ? 3.419 15.871 17.053 1.00 58.78 285 ARG A C 1
ATOM 2357 O O . ARG A 1 285 ? 2.226 15.568 17.093 1.00 58.78 285 ARG A O 1
ATOM 2364 N N . LEU A 1 286 ? 4.262 15.626 18.053 1.00 52.66 286 LEU A N 1
ATOM 2365 C CA . LEU A 1 286 ? 3.825 15.031 19.309 1.00 52.66 286 LEU A CA 1
ATOM 2366 C C . LEU A 1 286 ? 2.904 16.005 20.047 1.00 52.66 286 LEU A C 1
ATOM 2368 O O . LEU A 1 286 ? 1.853 15.586 20.514 1.00 52.66 286 LEU A O 1
ATOM 2372 N N . ALA A 1 287 ? 3.197 17.311 20.034 1.00 49.91 287 ALA A N 1
ATOM 2373 C CA . ALA A 1 287 ? 2.312 18.326 20.591 1.00 49.91 287 ALA A CA 1
ATOM 2374 C C . ALA A 1 287 ? 0.911 18.266 19.959 1.00 49.91 287 ALA A C 1
ATOM 2376 O O . ALA A 1 287 ? -0.090 18.301 20.659 1.00 49.91 287 ALA A O 1
ATOM 2377 N N . ARG A 1 288 ? 0.801 18.071 18.644 1.00 54.06 288 ARG A N 1
ATOM 2378 C CA . ARG A 1 288 ? -0.500 17.909 17.975 1.00 54.06 288 ARG A CA 1
ATOM 2379 C C . ARG A 1 288 ? -1.216 16.613 18.349 1.00 54.06 288 ARG A C 1
ATOM 2381 O O . ARG A 1 288 ? -2.428 16.629 18.534 1.00 54.06 288 ARG A O 1
ATOM 2388 N N . ARG A 1 289 ? -0.489 15.503 18.511 1.00 51.53 289 ARG A N 1
ATOM 2389 C CA . ARG A 1 289 ? -1.064 14.222 18.966 1.00 51.53 289 ARG A CA 1
ATOM 2390 C C . ARG A 1 289 ? -1.624 14.315 20.390 1.00 51.53 289 ARG A C 1
ATOM 2392 O O . ARG A 1 289 ? -2.630 13.683 20.696 1.00 51.53 289 ARG A O 1
ATOM 2399 N N . TYR A 1 290 ? -0.964 15.101 21.232 1.00 46.25 290 TYR A N 1
ATOM 2400 C CA . TYR A 1 290 ? -1.128 15.082 22.681 1.00 46.25 290 TYR A CA 1
ATOM 2401 C C . TYR A 1 290 ? -1.879 16.292 23.260 1.00 46.25 290 TYR A C 1
ATOM 2403 O O . TYR A 1 290 ? -2.609 16.153 24.235 1.00 46.25 290 TYR A O 1
ATOM 2411 N N . TYR A 1 291 ? -1.766 17.468 22.642 1.00 45.16 291 TYR A N 1
ATOM 2412 C CA . TYR A 1 291 ? -2.201 18.746 23.220 1.00 45.16 291 TYR A CA 1
ATOM 2413 C C . TYR A 1 291 ? -3.402 19.375 22.503 1.00 45.16 291 TYR A C 1
ATOM 2415 O O . TYR A 1 291 ? -4.079 20.203 23.103 1.00 45.16 291 TYR A O 1
ATOM 2423 N N . TYR A 1 292 ? -3.763 18.951 21.281 1.00 45.47 292 TYR A N 1
ATOM 2424 C CA . TYR A 1 292 ? -4.945 19.499 20.582 1.00 45.47 292 TYR A CA 1
ATOM 2425 C C . TYR A 1 292 ? -6.287 19.171 21.268 1.00 45.47 292 TYR A C 1
ATOM 2427 O O . TYR A 1 292 ? -7.322 19.698 20.871 1.00 45.47 292 TYR A O 1
ATOM 2435 N N . ARG A 1 293 ? -6.300 18.303 22.293 1.00 46.38 293 ARG A N 1
ATOM 2436 C CA . ARG A 1 293 ? -7.511 17.966 23.067 1.00 46.38 293 ARG A CA 1
ATOM 2437 C C . ARG A 1 293 ? -7.464 18.343 24.548 1.00 46.38 293 ARG A C 1
ATOM 2439 O O . ARG A 1 293 ? -8.496 18.226 25.201 1.00 46.38 293 ARG A O 1
ATOM 2446 N N . TYR A 1 294 ? -6.324 18.791 25.076 1.00 48.09 294 TYR A N 1
ATOM 2447 C CA . TYR A 1 294 ? -6.163 19.034 26.511 1.00 48.09 294 TYR A CA 1
ATOM 2448 C C . TYR A 1 294 ? -5.636 20.449 26.784 1.00 48.09 294 TYR A C 1
ATOM 2450 O O . TYR A 1 294 ? -4.454 20.712 26.577 1.00 48.09 294 TYR A O 1
ATOM 2458 N N . PRO A 1 295 ? -6.500 21.369 27.255 1.00 39.44 295 PRO A N 1
ATOM 2459 C CA . PRO A 1 295 ? -6.130 22.764 27.483 1.00 39.44 295 PRO A CA 1
ATOM 2460 C C . PRO A 1 295 ? -5.306 22.995 28.762 1.00 39.44 295 PRO A C 1
ATOM 2462 O O . PRO A 1 295 ? -4.877 24.122 28.999 1.00 39.44 295 PRO A O 1
ATOM 2465 N N . SER A 1 296 ? -5.075 21.978 29.603 1.00 46.34 296 SER A N 1
ATOM 2466 C CA . SER A 1 296 ? -4.307 22.137 30.841 1.00 46.34 296 SER A CA 1
ATOM 2467 C C . SER A 1 296 ? -2.853 21.692 30.687 1.00 46.34 296 SER A C 1
ATOM 2469 O O . SER A 1 296 ? -2.533 20.541 30.394 1.00 46.34 296 SER A O 1
ATOM 2471 N N . VAL A 1 297 ? -1.947 22.632 30.945 1.00 46.50 297 VAL A N 1
ATOM 2472 C CA . VAL A 1 297 ? -0.515 22.376 31.101 1.00 46.50 297 VAL A CA 1
ATOM 2473 C C . VAL A 1 297 ? -0.313 21.620 32.420 1.00 46.50 297 VAL A C 1
ATOM 2475 O O . VAL A 1 297 ? -0.252 22.236 33.477 1.00 46.50 297 VAL A O 1
ATOM 2478 N N . MET A 1 298 ? -0.251 20.286 32.391 1.00 52.72 298 MET A N 1
ATOM 2479 C CA . MET A 1 298 ? 0.084 19.505 33.592 1.00 52.72 298 MET A CA 1
ATOM 2480 C C . MET A 1 298 ? 1.601 19.468 33.802 1.00 52.72 298 MET A C 1
ATOM 2482 O O . MET A 1 298 ? 2.336 18.982 32.943 1.00 52.72 298 MET A O 1
ATOM 2486 N N . GLU A 1 299 ? 2.092 19.992 34.926 1.00 49.16 299 GLU A N 1
ATOM 2487 C CA . GLU A 1 299 ? 3.529 20.139 35.231 1.00 49.16 299 GLU A CA 1
ATOM 2488 C C . GLU A 1 299 ? 4.268 18.795 35.382 1.00 49.16 299 GLU A C 1
ATOM 2490 O O . GLU A 1 299 ? 5.460 18.717 35.076 1.00 49.16 299 GLU A O 1
ATOM 2495 N N . ASN A 1 300 ? 3.546 17.732 35.748 1.00 62.00 300 ASN A N 1
ATOM 2496 C CA . ASN A 1 300 ? 4.064 16.386 35.983 1.00 62.00 300 ASN A CA 1
ATOM 2497 C C . ASN A 1 300 ? 3.768 15.429 34.797 1.00 62.00 300 ASN A C 1
ATOM 2499 O O . ASN A 1 300 ? 2.599 15.247 34.441 1.00 62.00 300 ASN A O 1
ATOM 2503 N N . PRO A 1 301 ? 4.792 14.796 34.183 1.00 62.03 301 PRO A N 1
ATOM 2504 C CA . PRO A 1 301 ? 4.619 13.794 33.126 1.00 62.03 301 PRO A CA 1
ATOM 2505 C C . PRO A 1 301 ? 3.745 12.595 33.515 1.00 62.03 301 PRO A C 1
ATOM 2507 O O . PRO A 1 301 ? 3.020 12.081 32.663 1.00 62.03 301 PRO A O 1
ATOM 2510 N N . ASP A 1 302 ? 3.778 12.165 34.776 1.00 68.69 302 ASP A N 1
ATOM 2511 C CA . ASP A 1 302 ? 3.011 11.002 35.236 1.00 68.69 302 ASP A CA 1
ATOM 2512 C C . ASP A 1 302 ? 1.513 11.324 35.333 1.00 68.69 302 ASP A C 1
ATOM 2514 O O . ASP A 1 302 ? 0.676 10.551 34.861 1.00 68.69 302 ASP A O 1
ATOM 2518 N N . ASP A 1 303 ? 1.169 12.510 35.844 1.00 68.19 303 ASP A N 1
ATOM 2519 C CA . ASP A 1 303 ? -0.219 12.992 35.892 1.00 68.19 303 ASP A CA 1
ATOM 2520 C C . ASP A 1 303 ? -0.796 13.165 34.481 1.00 68.19 303 ASP A C 1
ATOM 2522 O O . ASP A 1 303 ? -1.959 12.854 34.216 1.00 68.19 303 ASP A O 1
ATOM 2526 N N . TYR A 1 304 ? 0.049 13.585 33.540 1.00 67.06 304 TYR A N 1
ATOM 2527 C CA . TYR A 1 304 ? -0.304 13.684 32.131 1.00 67.06 304 TYR A CA 1
ATOM 2528 C C . TYR A 1 304 ? -0.581 12.310 31.490 1.00 67.06 304 TYR A C 1
ATOM 2530 O O . TYR A 1 304 ? -1.595 12.146 30.809 1.00 67.06 304 TYR A O 1
ATOM 2538 N N . ILE A 1 305 ? 0.274 11.304 31.726 1.00 69.75 305 ILE A N 1
ATOM 2539 C CA . ILE A 1 305 ? 0.034 9.925 31.256 1.00 69.75 305 ILE A CA 1
ATOM 2540 C C . ILE A 1 305 ? -1.261 9.375 31.864 1.00 69.75 305 ILE A C 1
ATOM 2542 O O . ILE A 1 305 ? -2.043 8.723 31.171 1.00 69.75 305 ILE A O 1
ATOM 2546 N N . MET A 1 306 ? -1.525 9.670 33.137 1.00 75.75 306 MET A N 1
ATOM 2547 C CA . MET A 1 306 ? -2.765 9.279 33.800 1.00 75.75 306 MET A CA 1
ATOM 2548 C C . MET A 1 306 ? -4.001 9.905 33.130 1.00 75.75 306 MET A C 1
ATOM 2550 O O . MET A 1 306 ? -4.975 9.190 32.887 1.00 75.75 306 MET A O 1
ATOM 2554 N N . GLU A 1 307 ? -3.984 11.199 32.793 1.00 74.31 307 GLU A N 1
ATOM 2555 C CA . GLU A 1 307 ? -5.080 11.834 32.038 1.00 74.31 307 GLU A CA 1
ATOM 2556 C C . GLU A 1 307 ? -5.225 11.261 30.627 1.00 74.31 307 GLU A C 1
ATOM 2558 O O . GLU A 1 307 ? -6.346 11.005 30.192 1.00 74.31 307 GLU A O 1
ATOM 2563 N N . LEU A 1 308 ? -4.116 11.007 29.925 1.00 71.12 308 LEU A N 1
ATOM 2564 C CA . LEU A 1 308 ? -4.135 10.389 28.598 1.00 71.12 308 LEU A CA 1
ATOM 2565 C C . LEU A 1 308 ? -4.793 9.006 28.647 1.00 71.12 308 LEU A C 1
ATOM 2567 O O . LEU A 1 308 ? -5.647 8.699 27.818 1.00 71.12 308 LEU A O 1
ATOM 2571 N N . ASN A 1 309 ? -4.429 8.187 29.633 1.00 78.81 309 ASN A N 1
ATOM 2572 C CA . ASN A 1 309 ? -5.038 6.878 29.845 1.00 78.81 309 ASN A CA 1
ATOM 2573 C C . ASN A 1 309 ? -6.521 7.016 30.193 1.00 78.81 309 ASN A C 1
ATOM 2575 O O . ASN A 1 309 ? -7.351 6.321 29.618 1.00 78.81 309 ASN A O 1
ATOM 2579 N N . ARG A 1 310 ? -6.888 7.969 31.056 1.00 82.31 310 ARG A N 1
ATOM 2580 C CA . ARG A 1 310 ? -8.295 8.236 31.385 1.00 82.31 310 ARG A CA 1
ATOM 2581 C C . ARG A 1 310 ? -9.102 8.670 30.158 1.00 82.31 310 ARG A C 1
ATOM 2583 O O . ARG A 1 310 ? -10.250 8.257 30.007 1.00 82.31 310 ARG A O 1
ATOM 2590 N N . HIS A 1 311 ? -8.524 9.500 29.291 1.00 76.94 311 HIS A N 1
ATOM 2591 C CA . HIS A 1 311 ? -9.125 9.910 28.021 1.00 76.94 311 HIS A CA 1
ATOM 2592 C C . HIS A 1 311 ? -9.298 8.731 27.076 1.00 76.94 311 HIS A C 1
ATOM 2594 O O . HIS A 1 311 ? -10.370 8.540 26.506 1.00 76.94 311 HIS A O 1
ATOM 2600 N N . PHE A 1 312 ? -8.237 7.941 26.926 1.00 81.12 312 PHE A N 1
ATOM 2601 C CA . PHE A 1 312 ? -8.239 6.753 26.096 1.00 81.12 312 PHE A CA 1
ATOM 2602 C C . PHE A 1 312 ? -9.331 5.788 26.548 1.00 81.12 312 PHE A C 1
ATOM 2604 O O . PHE A 1 312 ? -10.145 5.418 25.715 1.00 81.12 312 PHE A O 1
ATOM 2611 N N . GLU A 1 313 ? -9.452 5.487 27.843 1.00 85.12 313 GLU A N 1
ATOM 2612 C CA . GLU A 1 313 ? -10.519 4.616 28.355 1.00 85.12 313 GLU A CA 1
ATOM 2613 C C . GLU A 1 313 ? -11.924 5.151 28.038 1.00 85.12 313 GLU A C 1
ATOM 2615 O O . GLU A 1 313 ? -12.814 4.382 27.672 1.00 85.12 313 GLU A O 1
ATOM 2620 N N . ARG A 1 314 ? -12.133 6.475 28.096 1.00 83.75 314 ARG A N 1
ATOM 2621 C CA . ARG A 1 314 ? -13.415 7.099 27.713 1.00 83.75 314 ARG A CA 1
ATOM 2622 C C . ARG A 1 314 ? -13.706 6.978 26.215 1.00 83.75 314 ARG A C 1
ATOM 2624 O O . ARG A 1 314 ? -14.847 6.736 25.834 1.00 83.75 314 ARG A O 1
ATOM 2631 N N . GLU A 1 315 ? -12.692 7.139 25.366 1.00 81.12 315 GLU A N 1
ATOM 2632 C CA . GLU A 1 315 ? -12.831 7.137 23.901 1.00 81.12 315 GLU A CA 1
ATOM 2633 C C . GLU A 1 315 ? -12.515 5.775 23.257 1.00 81.12 315 GLU A C 1
ATOM 2635 O O . GLU A 1 315 ? -12.593 5.636 22.038 1.00 81.12 315 GLU A O 1
ATOM 2640 N N . LYS A 1 316 ? -12.161 4.752 24.036 1.00 83.38 316 LYS A N 1
ATOM 2641 C CA . LYS A 1 316 ? -11.637 3.465 23.556 1.00 83.38 316 LYS A CA 1
ATOM 2642 C C . LYS A 1 316 ? -12.554 2.797 22.545 1.00 83.38 316 LYS A C 1
ATOM 2644 O O . LYS A 1 316 ? -12.110 2.366 21.481 1.00 83.38 316 LYS A O 1
ATOM 2649 N N . VAL A 1 317 ? -13.852 2.778 22.841 1.00 85.88 317 VAL A N 1
ATOM 2650 C CA . VAL A 1 317 ? -14.875 2.241 21.937 1.00 85.88 317 VAL A CA 1
ATOM 2651 C C . VAL A 1 317 ? -14.875 3.021 20.620 1.00 85.88 317 VAL A C 1
ATOM 2653 O O . VAL A 1 317 ? -14.816 2.420 19.551 1.00 85.88 317 VAL A O 1
ATOM 2656 N N . LYS A 1 318 ? -14.837 4.355 20.667 1.00 80.44 318 LYS A N 1
ATOM 2657 C CA . LYS A 1 318 ? -14.755 5.211 19.474 1.00 80.44 318 LYS A CA 1
ATOM 2658 C C . LYS A 1 318 ? -13.481 4.971 18.660 1.00 80.44 318 LYS A C 1
ATOM 2660 O O . LYS A 1 318 ? -13.539 4.923 17.430 1.00 80.44 318 LYS A O 1
ATOM 2665 N N . THR A 1 319 ? -12.345 4.760 19.320 1.00 82.25 319 THR A N 1
ATOM 2666 C CA . THR A 1 319 ? -11.079 4.393 18.667 1.00 82.25 319 THR A CA 1
ATOM 2667 C C . THR A 1 319 ? -11.199 3.049 17.950 1.00 82.25 319 THR A C 1
ATOM 2669 O O . THR A 1 319 ? -10.865 2.961 16.768 1.00 82.25 319 THR A O 1
ATOM 2672 N N . TYR A 1 320 ? -11.757 2.031 18.612 1.00 85.75 32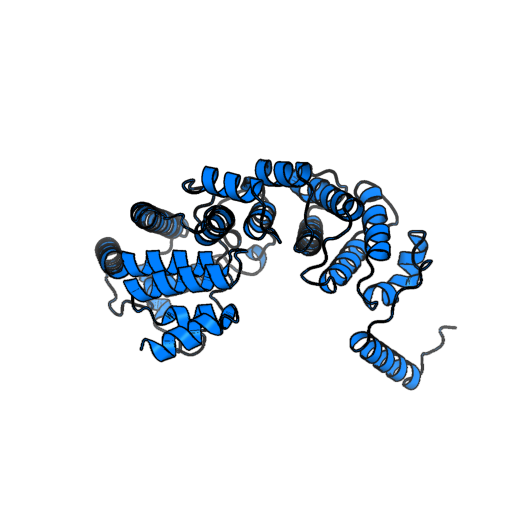0 TYR A N 1
ATOM 2673 C CA . TYR A 1 320 ? -12.049 0.725 18.012 1.00 85.75 320 TYR A CA 1
ATOM 2674 C C . TYR A 1 320 ? -12.893 0.854 16.734 1.00 85.75 320 TYR A C 1
ATOM 2676 O O . TYR A 1 320 ? -12.563 0.297 15.684 1.00 85.75 320 TYR A O 1
ATOM 2684 N N . ILE A 1 321 ? -13.962 1.647 16.805 1.00 82.81 321 ILE A N 1
ATOM 2685 C CA . ILE A 1 321 ? -14.875 1.899 15.686 1.00 82.81 321 ILE A CA 1
ATOM 2686 C C . ILE A 1 321 ? -14.144 2.602 14.545 1.00 82.81 321 ILE A C 1
ATOM 2688 O O . ILE A 1 321 ? -14.268 2.197 13.391 1.00 82.81 321 ILE A O 1
ATOM 2692 N N . THR A 1 322 ? -13.335 3.610 14.868 1.00 83.75 322 THR A N 1
ATOM 2693 C CA . THR A 1 322 ? -12.524 4.343 13.893 1.00 83.75 322 THR A CA 1
ATOM 2694 C C . THR A 1 322 ? -11.595 3.390 13.144 1.00 83.75 322 THR A C 1
ATOM 2696 O O . THR A 1 322 ? -11.607 3.367 11.914 1.00 83.75 322 THR A O 1
ATOM 2699 N N . VAL A 1 323 ? -10.847 2.544 13.861 1.00 87.12 323 VAL A N 1
ATOM 2700 C CA . VAL A 1 323 ? -9.964 1.530 13.258 1.00 87.12 323 VAL A CA 1
ATOM 2701 C C . VAL A 1 323 ? -10.742 0.642 12.286 1.00 87.12 323 VAL A C 1
ATOM 2703 O O . VAL A 1 323 ? -10.311 0.454 11.146 1.00 87.12 323 VAL A O 1
ATOM 2706 N N . ARG A 1 324 ? -11.922 0.161 12.694 1.00 89.88 324 ARG A N 1
ATOM 2707 C CA . ARG A 1 324 ? -12.779 -0.689 11.859 1.00 89.88 324 ARG A CA 1
ATOM 2708 C C . ARG A 1 324 ? -13.289 0.030 10.610 1.00 89.88 324 ARG A C 1
ATOM 2710 O O . ARG A 1 324 ? -13.218 -0.528 9.519 1.00 89.88 324 ARG A O 1
ATOM 2717 N N . ILE A 1 325 ? -13.767 1.265 10.736 1.00 88.00 325 ILE A N 1
ATOM 2718 C CA . ILE A 1 325 ? -14.281 2.049 9.604 1.00 88.00 325 ILE A CA 1
ATOM 2719 C C . ILE A 1 325 ? -13.178 2.304 8.572 1.00 88.00 325 ILE A C 1
ATOM 2721 O O . ILE A 1 325 ? -13.403 2.148 7.371 1.00 88.00 325 ILE A O 1
ATOM 2725 N N . TYR A 1 326 ? -11.977 2.675 9.020 1.00 89.38 326 TYR A N 1
ATOM 2726 C CA . TYR A 1 326 ? -10.856 2.878 8.106 1.00 89.38 326 TYR A CA 1
ATOM 2727 C C . TYR A 1 326 ? -10.377 1.563 7.480 1.00 89.38 326 TYR A C 1
ATOM 2729 O O . TYR A 1 326 ? -9.949 1.566 6.327 1.00 89.38 326 TYR A O 1
ATOM 2737 N N . ALA A 1 327 ? -10.487 0.433 8.180 1.00 93.25 327 ALA A N 1
ATOM 2738 C CA . ALA A 1 327 ? -10.210 -0.867 7.579 1.00 93.25 327 ALA A CA 1
ATOM 2739 C C . ALA A 1 327 ? -11.217 -1.202 6.464 1.00 93.25 327 ALA A C 1
ATOM 2741 O O . ALA A 1 327 ? -10.806 -1.587 5.372 1.00 93.25 327 ALA A O 1
ATOM 2742 N N . ILE A 1 328 ? -12.515 -0.945 6.676 1.00 94.75 328 ILE A N 1
ATOM 2743 C CA . ILE A 1 328 ? -13.552 -1.087 5.636 1.00 94.75 328 ILE A CA 1
ATOM 2744 C C . ILE A 1 328 ? -13.225 -0.203 4.426 1.00 94.75 328 ILE A C 1
ATOM 2746 O O . ILE A 1 328 ? -13.265 -0.677 3.290 1.00 94.75 328 ILE A O 1
ATOM 2750 N N . LEU A 1 329 ? -12.841 1.058 4.660 1.00 91.25 329 LEU A N 1
ATOM 2751 C CA . LEU A 1 329 ? -12.420 1.985 3.605 1.00 91.25 329 LEU A CA 1
ATOM 2752 C C . LEU A 1 329 ? -11.311 1.396 2.729 1.00 91.25 329 LEU A C 1
ATOM 2754 O O . LEU A 1 329 ? -11.394 1.483 1.504 1.00 91.25 329 LEU A O 1
ATOM 2758 N N . TYR A 1 330 ? -10.286 0.813 3.351 1.00 92.81 330 TYR A N 1
ATOM 2759 C CA . TYR A 1 330 ? -9.115 0.293 2.649 1.00 92.81 330 TYR A CA 1
ATOM 2760 C C . TYR A 1 330 ? -9.255 -1.145 2.138 1.00 92.81 330 TYR A C 1
ATOM 2762 O O . TYR A 1 330 ? -8.377 -1.579 1.398 1.00 92.81 330 TYR A O 1
ATOM 2770 N N . SER A 1 331 ? -10.313 -1.866 2.513 1.00 96.56 331 SER A N 1
ATOM 2771 C CA . SER A 1 331 ? -10.590 -3.213 2.001 1.00 96.56 331 SER A CA 1
ATOM 2772 C C . SER A 1 331 ? -10.995 -3.181 0.520 1.00 96.56 331 SER A C 1
ATOM 2774 O O . SER A 1 331 ? -11.462 -2.161 0.007 1.00 96.56 331 SER A O 1
ATOM 2776 N N . HIS A 1 332 ? -10.869 -4.314 -0.159 1.00 95.56 332 HIS A N 1
ATOM 2777 C CA . HIS A 1 332 ? -11.312 -4.561 -1.536 1.00 95.56 332 HIS A CA 1
ATOM 2778 C C . HIS A 1 332 ? -12.717 -5.164 -1.613 1.00 95.56 332 HIS A C 1
ATOM 2780 O O . HIS A 1 332 ? -13.124 -5.647 -2.665 1.00 95.56 332 HIS A O 1
ATOM 2786 N N . LEU A 1 333 ? -13.463 -5.124 -0.508 1.00 96.62 333 LEU A N 1
ATOM 2787 C CA . LEU A 1 333 ? -14.834 -5.613 -0.446 1.00 96.62 333 LEU A CA 1
ATOM 2788 C C . LEU A 1 333 ? -15.748 -4.914 -1.454 1.00 96.62 333 LEU A C 1
ATOM 2790 O O . LEU A 1 333 ? -15.619 -3.712 -1.719 1.00 96.62 333 LEU A O 1
ATOM 2794 N N . GLU A 1 334 ? -16.727 -5.664 -1.950 1.00 96.12 334 GLU A N 1
ATOM 2795 C CA . GLU A 1 334 ? -17.811 -5.110 -2.750 1.00 96.12 334 GLU A CA 1
ATOM 2796 C C . GLU A 1 334 ? -18.586 -4.034 -1.969 1.00 96.12 334 GLU A C 1
ATOM 2798 O O . GLU A 1 334 ? -18.685 -4.055 -0.736 1.00 96.12 334 GLU A O 1
ATOM 2803 N N . MET A 1 335 ? -19.136 -3.054 -2.693 1.00 96.62 335 MET A N 1
ATOM 2804 C CA . MET A 1 335 ? -19.733 -1.869 -2.070 1.00 96.62 335 MET A CA 1
ATOM 2805 C C . MET A 1 335 ? -20.945 -2.207 -1.189 1.00 96.62 335 MET A C 1
ATOM 2807 O O . MET A 1 335 ? -21.096 -1.617 -0.126 1.00 96.62 335 MET A O 1
ATOM 2811 N N . ASN A 1 336 ? -21.762 -3.187 -1.578 1.00 97.62 336 ASN A N 1
ATOM 2812 C CA . ASN A 1 336 ? -22.874 -3.727 -0.782 1.00 97.62 336 ASN A CA 1
ATOM 2813 C C . ASN A 1 336 ? -22.408 -4.265 0.588 1.00 97.62 336 ASN A C 1
ATOM 2815 O O . ASN A 1 336 ? -23.008 -3.940 1.616 1.00 97.62 336 ASN A O 1
ATOM 2819 N N . ILE A 1 337 ? -21.310 -5.030 0.628 1.00 97.88 337 ILE A N 1
ATOM 2820 C CA . ILE A 1 337 ? -20.732 -5.564 1.868 1.00 97.88 337 ILE A CA 1
ATOM 2821 C C . ILE A 1 337 ? -20.224 -4.407 2.729 1.00 97.88 337 ILE A C 1
ATOM 2823 O O . ILE A 1 337 ? -20.570 -4.311 3.909 1.00 97.88 337 ILE A O 1
ATOM 2827 N N . LYS A 1 338 ? -19.472 -3.466 2.136 1.00 97.75 338 LYS A N 1
ATOM 2828 C CA . LYS A 1 338 ? -19.006 -2.259 2.840 1.00 97.75 338 LYS A CA 1
ATOM 2829 C C . LYS A 1 338 ? -20.172 -1.469 3.431 1.00 97.75 338 LYS A C 1
ATOM 2831 O O . LYS A 1 338 ? -20.101 -1.073 4.593 1.00 97.75 338 LYS A O 1
A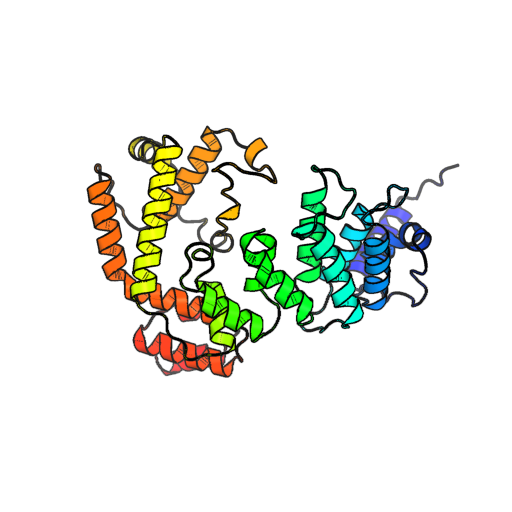TOM 2836 N N . THR A 1 339 ? -21.253 -1.281 2.672 1.00 97.75 339 THR A N 1
ATOM 2837 C CA . THR A 1 339 ? -22.477 -0.625 3.143 1.00 97.75 339 THR A CA 1
ATOM 2838 C C . THR A 1 339 ? -23.034 -1.321 4.379 1.00 97.75 339 THR A C 1
ATOM 2840 O O . THR A 1 339 ? -23.313 -0.652 5.374 1.00 97.75 339 THR A O 1
ATOM 2843 N N . GLN A 1 340 ? -23.162 -2.649 4.361 1.00 97.56 340 GLN A N 1
ATOM 2844 C CA . GLN A 1 340 ? -23.696 -3.390 5.502 1.00 97.56 340 GLN A CA 1
ATOM 2845 C C . GLN A 1 340 ? -22.796 -3.276 6.740 1.00 97.56 340 GLN A C 1
ATOM 2847 O O . GLN A 1 340 ? -23.281 -3.004 7.841 1.00 97.56 340 GLN A O 1
ATOM 2852 N N . LEU A 1 341 ? -21.479 -3.404 6.568 1.00 96.62 341 LEU A N 1
ATOM 2853 C CA . LEU A 1 341 ? -20.521 -3.242 7.661 1.00 96.62 341 LEU A CA 1
ATOM 2854 C C . LEU A 1 341 ? -20.563 -1.827 8.255 1.00 96.62 341 LEU A C 1
ATOM 2856 O O . LEU A 1 341 ? -20.503 -1.667 9.477 1.00 96.62 341 LEU A O 1
ATOM 2860 N N . MET A 1 342 ? -20.728 -0.799 7.420 1.00 95.56 342 MET A N 1
ATOM 2861 C CA . MET A 1 342 ? -20.901 0.579 7.880 1.00 95.56 342 MET A CA 1
ATOM 2862 C C . MET A 1 342 ? -22.228 0.795 8.611 1.00 95.56 342 MET A C 1
ATOM 2864 O O . MET A 1 342 ? -22.223 1.452 9.649 1.00 95.56 342 MET A O 1
ATOM 2868 N N . LYS A 1 343 ? -23.348 0.222 8.138 1.00 95.56 343 LYS A N 1
ATOM 2869 C CA . LYS A 1 343 ? -24.649 0.251 8.844 1.00 95.56 343 LYS A CA 1
ATOM 2870 C C . LYS A 1 343 ? -24.523 -0.358 10.243 1.00 95.56 343 LYS A C 1
ATOM 2872 O O . LYS A 1 343 ? -25.001 0.229 11.218 1.00 95.56 343 LYS A O 1
ATOM 2877 N N . ASN A 1 344 ? -23.805 -1.478 10.358 1.00 93.38 344 ASN A N 1
ATOM 2878 C CA . ASN A 1 344 ? -23.515 -2.132 11.636 1.00 93.38 344 ASN A CA 1
ATOM 2879 C C . ASN A 1 344 ? -22.673 -1.225 12.548 1.00 93.38 344 ASN A C 1
ATOM 2881 O O . ASN A 1 344 ? -23.018 -1.038 13.715 1.00 93.38 344 ASN A O 1
ATOM 2885 N N . CYS A 1 345 ? -21.614 -0.604 12.012 1.00 91.69 345 CYS A N 1
ATOM 2886 C CA . CYS A 1 345 ? -20.803 0.360 12.758 1.00 91.69 345 CYS A CA 1
ATOM 2887 C C . CYS A 1 345 ? -21.631 1.575 13.195 1.00 91.69 345 CYS A C 1
ATOM 2889 O O . CYS A 1 345 ? -21.527 1.995 14.338 1.00 91.69 345 CYS A O 1
ATOM 2891 N N . TYR A 1 346 ? -22.488 2.133 12.340 1.00 91.69 346 TYR A N 1
ATOM 2892 C CA . TYR A 1 346 ? -23.302 3.296 12.697 1.00 91.69 346 TYR A CA 1
ATOM 2893 C C . TYR A 1 346 ? -24.323 2.969 13.789 1.00 91.69 346 TYR A C 1
ATOM 2895 O O . TYR A 1 346 ? -24.478 3.721 14.747 1.00 91.69 346 TYR A O 1
ATOM 2903 N N . THR A 1 347 ? -24.999 1.825 13.676 1.00 90.81 347 THR A N 1
ATOM 2904 C CA . THR A 1 347 ? -26.058 1.417 14.613 1.00 90.81 347 THR A CA 1
ATOM 2905 C C . THR A 1 347 ? -25.554 1.336 16.050 1.00 90.81 347 THR A C 1
ATOM 2907 O O . THR A 1 347 ? -26.256 1.770 16.960 1.00 90.81 347 THR A O 1
ATOM 2910 N N . VAL A 1 348 ? -24.327 0.850 16.244 1.00 86.06 348 VAL A N 1
ATOM 2911 C CA . VAL A 1 348 ? -23.715 0.690 17.570 1.00 86.06 348 VAL A CA 1
ATOM 2912 C C . VAL A 1 348 ? -23.262 2.030 18.172 1.00 86.06 348 VAL A C 1
ATOM 2914 O O . VAL A 1 348 ? -23.159 2.151 19.386 1.00 86.06 348 VAL A O 1
ATOM 2917 N N . THR A 1 349 ? -22.974 3.039 17.347 1.00 82.38 349 THR A N 1
ATOM 2918 C CA . THR A 1 349 ? -22.037 4.115 17.735 1.00 82.38 349 THR A CA 1
ATOM 2919 C C . THR A 1 349 ? -22.586 5.507 17.528 1.00 82.38 349 THR A C 1
ATOM 2921 O O . THR A 1 349 ? -22.202 6.435 18.233 1.00 82.38 349 THR A O 1
ATOM 2924 N N . LYS A 1 350 ? -23.471 5.644 16.538 1.00 87.81 350 LYS A N 1
ATOM 2925 C CA . LYS A 1 350 ? -23.997 6.914 16.047 1.00 87.81 350 LYS A CA 1
ATOM 2926 C C . LYS A 1 350 ? -22.894 7.902 15.632 1.00 87.81 350 LYS A C 1
ATOM 2928 O O . LYS A 1 350 ? -23.129 9.106 15.612 1.00 87.81 350 LYS A O 1
ATOM 2933 N N . ASP A 1 351 ? -21.706 7.405 15.267 1.00 82.94 351 ASP A N 1
ATOM 2934 C CA . ASP A 1 351 ? -20.564 8.241 14.887 1.00 82.94 351 ASP A CA 1
ATOM 2935 C C . ASP A 1 351 ? -20.790 8.909 13.518 1.00 82.94 351 ASP A C 1
ATOM 2937 O O . ASP A 1 351 ? -20.930 8.250 12.486 1.00 82.94 351 ASP A O 1
ATOM 2941 N N . THR A 1 352 ? -20.809 10.241 13.484 1.00 83.56 352 THR A N 1
ATOM 2942 C CA . THR A 1 352 ? -20.975 11.020 12.248 1.00 83.56 352 THR A CA 1
ATOM 2943 C C . THR A 1 352 ? -19.726 11.008 11.360 1.00 83.56 352 THR A C 1
ATOM 2945 O O . THR A 1 352 ? -19.820 11.318 10.171 1.00 83.56 352 THR A O 1
ATOM 2948 N N . GLY A 1 353 ? -18.570 10.562 11.870 1.00 80.38 353 GLY A N 1
ATOM 2949 C CA . GLY A 1 353 ? -17.347 10.345 11.092 1.00 80.38 353 GLY A CA 1
ATOM 2950 C C . GLY A 1 353 ? -17.520 9.342 9.942 1.00 80.38 353 GLY A C 1
ATOM 2951 O O . GLY A 1 353 ? -16.829 9.435 8.925 1.00 80.38 353 GLY A O 1
ATOM 2952 N N . LEU A 1 354 ? -18.510 8.447 10.037 1.00 85.75 354 LEU A N 1
ATOM 2953 C CA . LEU A 1 354 ? -18.912 7.535 8.960 1.00 85.75 354 LEU A CA 1
ATOM 2954 C C . LEU A 1 354 ? -19.328 8.268 7.673 1.00 85.75 354 LEU A C 1
ATOM 2956 O O . LEU A 1 354 ? -19.091 7.746 6.584 1.00 85.75 354 LEU A O 1
ATOM 2960 N N . ILE A 1 355 ? -19.865 9.492 7.771 1.00 88.19 355 ILE A N 1
ATOM 2961 C CA . ILE A 1 355 ? -20.253 10.315 6.612 1.00 88.19 355 ILE A CA 1
ATOM 2962 C C . ILE A 1 355 ? -19.022 10.668 5.770 1.00 88.19 355 ILE A C 1
ATOM 2964 O O . ILE A 1 355 ? -19.039 10.542 4.543 1.00 88.19 355 ILE A O 1
ATOM 2968 N N . TYR A 1 356 ? -17.928 11.074 6.424 1.00 87.19 356 TYR A N 1
ATOM 2969 C CA . TYR A 1 356 ? -16.676 11.406 5.741 1.00 87.19 356 TYR A CA 1
ATOM 2970 C C . TYR A 1 356 ? -16.129 10.197 4.973 1.00 87.19 356 TYR A C 1
ATOM 2972 O O . TYR A 1 356 ? -15.718 10.322 3.815 1.00 87.19 356 TYR A O 1
ATOM 2980 N N . VAL A 1 357 ? -16.165 9.020 5.599 1.00 86.31 357 VAL A N 1
ATOM 2981 C CA . VAL A 1 357 ? -15.646 7.784 5.007 1.00 86.31 357 VAL A CA 1
ATOM 2982 C C . VAL A 1 357 ? -16.531 7.294 3.861 1.00 86.31 357 VAL A C 1
ATOM 2984 O O . VAL A 1 357 ? -16.006 6.958 2.799 1.00 86.31 357 VAL A O 1
ATOM 2987 N N . ALA A 1 358 ? -17.856 7.344 4.015 1.00 90.81 358 ALA A N 1
ATOM 2988 C CA . ALA A 1 358 ? -18.805 7.014 2.953 1.00 90.81 358 ALA A CA 1
ATOM 2989 C C . ALA A 1 358 ? -18.597 7.889 1.711 1.00 90.81 358 ALA A C 1
ATOM 2991 O O . ALA A 1 358 ? -18.493 7.372 0.597 1.00 90.81 358 ALA A O 1
ATOM 2992 N N . ARG A 1 359 ? -18.442 9.207 1.909 1.00 90.19 359 ARG A N 1
ATOM 2993 C CA . ARG A 1 359 ? -18.146 10.160 0.830 1.00 90.19 359 ARG A CA 1
ATOM 2994 C C . ARG A 1 359 ? -16.848 9.809 0.109 1.00 90.19 359 ARG A C 1
ATOM 2996 O O . ARG A 1 359 ? -16.816 9.822 -1.115 1.00 90.19 359 ARG A O 1
ATOM 3003 N N . ARG A 1 360 ? -15.788 9.471 0.851 1.00 89.19 360 ARG A N 1
ATOM 3004 C CA . ARG A 1 360 ? -14.485 9.104 0.272 1.00 89.19 360 ARG A CA 1
ATOM 3005 C C . ARG A 1 360 ? -14.549 7.831 -0.582 1.00 89.19 360 ARG A C 1
ATOM 3007 O O . ARG A 1 360 ? -13.783 7.717 -1.530 1.00 89.19 360 ARG A O 1
ATOM 3014 N N . MET A 1 361 ? -15.447 6.900 -0.262 1.00 90.88 361 MET A N 1
ATOM 3015 C CA . MET A 1 361 ? -15.671 5.680 -1.051 1.00 90.88 361 MET A CA 1
ATOM 3016 C C . MET A 1 361 ? -16.650 5.856 -2.215 1.00 90.88 361 MET A C 1
ATOM 3018 O O . MET A 1 361 ? -16.752 4.957 -3.043 1.00 90.88 361 MET A O 1
ATOM 3022 N N . GLY A 1 362 ? -17.405 6.958 -2.259 1.00 93.81 362 GLY A N 1
ATOM 3023 C CA . GLY A 1 362 ? -18.554 7.084 -3.157 1.00 93.81 362 GLY A CA 1
ATOM 3024 C C . GLY A 1 362 ? -19.720 6.160 -2.779 1.00 93.81 362 GLY A C 1
ATOM 3025 O O . GLY A 1 362 ? -20.464 5.726 -3.654 1.00 93.81 362 GLY A O 1
ATOM 3026 N N . ASN A 1 363 ? -19.882 5.828 -1.491 1.00 95.94 363 ASN A N 1
ATOM 3027 C CA . ASN A 1 363 ? -20.954 4.949 -1.022 1.00 95.94 363 ASN A CA 1
ATOM 3028 C C . ASN A 1 363 ? -22.280 5.718 -0.860 1.00 95.94 363 ASN A C 1
ATOM 3030 O O . ASN A 1 363 ? -22.637 6.149 0.238 1.00 95.94 363 ASN A O 1
ATOM 3034 N N . VAL A 1 364 ? -22.992 5.908 -1.974 1.00 96.44 364 VAL A N 1
ATOM 3035 C CA . VAL A 1 364 ? -24.279 6.626 -2.018 1.00 96.44 364 VAL A CA 1
ATOM 3036 C C . VAL A 1 364 ? -25.362 5.897 -1.219 1.00 96.44 364 VAL A C 1
ATOM 3038 O O . VAL A 1 364 ? -26.087 6.533 -0.461 1.00 96.44 364 VAL A O 1
ATOM 3041 N N . GLU A 1 365 ? -25.426 4.566 -1.314 1.00 97.31 365 GLU A N 1
ATOM 3042 C CA . GLU A 1 365 ? -26.455 3.759 -0.644 1.00 97.31 365 GLU A CA 1
ATOM 3043 C C . GLU A 1 365 ? -26.410 3.921 0.884 1.00 97.31 365 GLU A C 1
ATOM 3045 O O . GLU A 1 365 ? -27.442 4.091 1.536 1.00 97.31 365 GLU A O 1
ATOM 3050 N N . PHE A 1 366 ? -25.212 3.911 1.475 1.00 96.62 366 PHE A N 1
ATOM 3051 C CA . PHE A 1 366 ? -25.056 4.140 2.908 1.00 96.62 366 PHE A CA 1
ATOM 3052 C C . PHE A 1 366 ? -25.501 5.551 3.323 1.00 96.62 366 PHE A C 1
ATOM 3054 O O . PHE A 1 366 ? -26.156 5.703 4.355 1.00 96.62 366 PHE A O 1
ATOM 3061 N N . LEU A 1 367 ? -25.175 6.575 2.527 1.00 95.88 367 LEU A N 1
ATOM 3062 C CA . LEU A 1 367 ? -25.567 7.960 2.808 1.00 95.88 367 LEU A CA 1
ATOM 3063 C C . LEU A 1 367 ? -27.090 8.138 2.749 1.00 95.88 367 LEU A C 1
ATOM 3065 O O . LEU A 1 367 ? -27.670 8.732 3.657 1.00 95.88 367 LEU A O 1
ATOM 3069 N N . GLU A 1 368 ? -27.749 7.569 1.739 1.00 96.12 368 GLU A N 1
ATOM 3070 C CA . GLU A 1 368 ? -29.214 7.563 1.649 1.00 96.12 368 GLU A CA 1
ATOM 3071 C C . GLU A 1 368 ? -29.856 6.810 2.816 1.00 96.12 368 GLU A C 1
ATOM 3073 O O . GLU A 1 368 ? -30.856 7.261 3.377 1.00 96.12 368 GLU A O 1
ATOM 3078 N N . TRP A 1 369 ? -29.280 5.669 3.207 1.00 96.88 369 TRP A N 1
ATOM 3079 C CA . TRP A 1 369 ? -29.748 4.923 4.369 1.00 96.88 369 TRP A CA 1
ATOM 3080 C C . TRP A 1 369 ? -29.639 5.755 5.649 1.00 96.88 369 TRP A C 1
ATOM 3082 O O . TRP A 1 369 ? -30.605 5.805 6.410 1.00 96.88 369 TRP A O 1
ATOM 3092 N N . MET A 1 370 ? -28.513 6.443 5.868 1.00 93.62 370 MET A N 1
ATOM 3093 C CA . MET A 1 370 ? -28.344 7.329 7.020 1.00 93.62 370 MET A CA 1
ATOM 3094 C C . MET A 1 370 ? -29.414 8.424 7.051 1.00 93.62 370 MET A C 1
ATOM 3096 O O . MET A 1 370 ? -30.011 8.628 8.098 1.00 93.62 370 MET A O 1
ATOM 3100 N N . MET A 1 371 ? -29.714 9.069 5.917 1.00 93.00 371 MET A N 1
ATOM 3101 C CA . MET A 1 371 ? -30.739 10.124 5.842 1.00 93.00 371 MET A CA 1
ATOM 3102 C C . MET A 1 371 ? -32.147 9.652 6.222 1.00 93.00 371 MET A C 1
ATOM 3104 O O . MET A 1 371 ? -32.953 10.457 6.669 1.00 93.00 371 MET A O 1
ATOM 3108 N N . ARG A 1 372 ? -32.467 8.369 6.016 1.00 93.31 372 ARG A N 1
ATOM 3109 C CA . ARG A 1 372 ? -33.782 7.797 6.361 1.00 93.31 372 ARG A CA 1
ATOM 3110 C C . ARG A 1 372 ? -33.874 7.317 7.809 1.00 93.31 372 ARG A C 1
ATOM 3112 O O . ARG A 1 372 ? -34.975 7.083 8.291 1.00 93.31 372 ARG A O 1
ATOM 3119 N N . ASN A 1 373 ? -32.732 7.090 8.455 1.00 86.25 373 ASN A N 1
ATOM 3120 C CA . ASN A 1 373 ? -32.631 6.501 9.795 1.00 86.25 373 ASN A CA 1
ATOM 3121 C C . ASN A 1 373 ? -32.064 7.489 10.831 1.00 86.25 373 ASN A C 1
ATOM 3123 O O . ASN A 1 373 ? -31.701 7.073 11.935 1.00 86.25 373 ASN A O 1
ATOM 3127 N N . TYR A 1 374 ? -31.969 8.764 10.454 1.00 66.50 374 TYR A N 1
ATOM 3128 C CA . TYR A 1 374 ? -31.651 9.906 11.302 1.00 66.50 374 TYR A CA 1
ATOM 3129 C C . TYR A 1 374 ? -32.927 10.719 11.493 1.00 66.50 374 TYR A C 1
ATOM 3131 O O . TYR A 1 374 ? -33.255 11.016 12.662 1.00 66.50 374 TYR A O 1
#

pLDDT: mean 78.03, std 20.73, range [26.22, 98.44]

Radius of gyration: 24.98 Å; chains: 1; bounding box: 62×49×75 Å